Protein AF-A0A354PIC8-F1 (afdb_monomer_lite)

Structure (mmCIF, N/CA/C/O backbone):
data_AF-A0A354PIC8-F1
#
_entry.id   AF-A0A354PIC8-F1
#
loop_
_atom_site.group_PDB
_atom_site.id
_atom_site.type_symbol
_atom_site.label_atom_id
_atom_site.label_alt_id
_atom_site.label_comp_id
_atom_site.label_asym_id
_atom_site.label_entity_id
_atom_site.label_seq_id
_atom_site.pdbx_PDB_ins_code
_atom_site.Cartn_x
_atom_site.Cartn_y
_atom_site.Cartn_z
_atom_site.occupancy
_atom_site.B_iso_or_equiv
_atom_site.auth_seq_id
_atom_site.auth_comp_id
_atom_site.auth_asym_id
_atom_site.auth_atom_id
_atom_site.pdbx_PDB_model_num
ATOM 1 N N . ALA A 1 1 ? -0.125 -11.484 3.182 1.00 46.88 1 ALA A N 1
ATOM 2 C CA . ALA A 1 1 ? 1.132 -11.873 2.507 1.00 46.88 1 ALA A CA 1
ATOM 3 C C . ALA A 1 1 ? 0.979 -13.198 1.762 1.00 46.88 1 ALA A C 1
ATOM 5 O O . ALA A 1 1 ? 0.882 -13.148 0.547 1.00 46.88 1 ALA A O 1
ATOM 6 N N . TRP A 1 2 ? 0.852 -14.349 2.445 1.00 47.41 2 TRP A N 1
ATOM 7 C CA . TRP A 1 2 ? 0.731 -15.660 1.778 1.00 47.41 2 TRP A CA 1
ATOM 8 C C . TRP A 1 2 ? -0.408 -15.718 0.751 1.00 47.41 2 TRP A C 1
ATOM 10 O O . TRP A 1 2 ? -0.121 -15.952 -0.408 1.00 47.41 2 TRP A O 1
ATOM 20 N N . GLY A 1 3 ? -1.645 -15.360 1.122 1.00 53.28 3 GLY A N 1
ATOM 21 C CA . GLY A 1 3 ? -2.784 -15.343 0.188 1.00 53.28 3 GLY A CA 1
ATOM 22 C C . GLY A 1 3 ? -2.641 -14.381 -1.000 1.00 53.28 3 GLY A C 1
ATOM 23 O O . GLY A 1 3 ? -3.171 -14.649 -2.066 1.00 53.28 3 GLY A O 1
ATOM 24 N N . ILE A 1 4 ? -1.883 -13.289 -0.857 1.00 56.44 4 ILE A N 1
ATOM 25 C CA . ILE A 1 4 ? -1.586 -12.392 -1.987 1.00 56.44 4 ILE A CA 1
ATOM 26 C C . ILE A 1 4 ? -0.572 -13.065 -2.922 1.00 56.44 4 ILE A C 1
ATOM 28 O O . ILE A 1 4 ? -0.723 -13.000 -4.132 1.00 56.44 4 ILE A O 1
ATOM 32 N N . ASN A 1 5 ? 0.405 -13.787 -2.369 1.00 56.84 5 ASN A N 1
ATOM 33 C CA . ASN A 1 5 ? 1.405 -14.513 -3.152 1.00 56.84 5 ASN A CA 1
ATOM 34 C C . ASN A 1 5 ? 0.843 -15.768 -3.837 1.00 56.84 5 ASN A C 1
ATOM 36 O O . ASN A 1 5 ? 1.248 -16.067 -4.954 1.00 56.84 5 ASN A O 1
ATOM 40 N N . THR A 1 6 ? -0.065 -16.508 -3.191 1.00 55.06 6 THR A N 1
ATOM 41 C CA . THR A 1 6 ? -0.660 -17.727 -3.765 1.00 55.06 6 THR A CA 1
ATOM 42 C C . THR A 1 6 ? -1.803 -17.447 -4.728 1.00 55.06 6 THR A C 1
ATOM 44 O O . THR A 1 6 ? -1.996 -18.223 -5.656 1.00 55.06 6 THR A O 1
ATOM 47 N N . VAL A 1 7 ? -2.553 -16.356 -4.543 1.00 49.44 7 VAL A N 1
ATOM 48 C CA . VAL A 1 7 ? -3.650 -15.989 -5.455 1.00 49.44 7 VAL A CA 1
ATOM 49 C C . VAL A 1 7 ? -3.167 -15.080 -6.596 1.00 49.44 7 VAL A C 1
ATOM 51 O O . VAL A 1 7 ? -3.745 -15.117 -7.677 1.00 49.44 7 VAL A O 1
ATOM 54 N N . PHE A 1 8 ? -2.094 -14.297 -6.404 1.00 54.50 8 PHE A N 1
ATOM 55 C CA . PHE A 1 8 ? -1.640 -13.283 -7.368 1.00 54.50 8 PHE A CA 1
ATOM 56 C C . PHE A 1 8 ? -0.148 -13.380 -7.700 1.00 54.50 8 PHE A C 1
ATOM 58 O O . PHE A 1 8 ? 0.579 -12.386 -7.646 1.00 54.50 8 PHE A O 1
ATOM 65 N N . SER A 1 9 ? 0.312 -14.554 -8.132 1.00 50.38 9 SER A N 1
ATOM 66 C CA . SER A 1 9 ? 1.532 -14.653 -8.938 1.00 50.38 9 SER A CA 1
ATOM 67 C C . SER A 1 9 ? 1.287 -13.976 -10.297 1.00 50.38 9 SER A C 1
ATOM 69 O O . SER A 1 9 ? 1.015 -14.662 -11.275 1.00 50.38 9 SER A O 1
ATOM 71 N N . THR A 1 10 ? 1.286 -12.634 -10.345 1.00 56.31 10 THR A N 1
ATOM 72 C CA . THR A 1 10 ? 1.126 -11.809 -11.567 1.00 56.31 10 THR A CA 1
ATOM 73 C C . THR A 1 10 ? 0.036 -12.336 -12.513 1.00 56.31 10 THR A C 1
ATOM 75 O O . THR A 1 10 ? 0.361 -13.018 -13.486 1.00 56.31 10 THR A O 1
ATOM 78 N N . PRO A 1 11 ? -1.260 -12.066 -12.250 1.00 56.06 11 PRO A N 1
ATOM 79 C CA . PRO A 1 11 ? -2.355 -12.653 -13.031 1.00 56.06 11 PRO A CA 1
ATOM 80 C C . PRO A 1 11 ? -2.248 -12.340 -14.531 1.00 56.06 11 PRO A C 1
ATOM 82 O O . PRO A 1 11 ? -2.700 -13.133 -15.354 1.00 56.06 11 PRO A O 1
ATOM 85 N N . TYR A 1 12 ? -1.602 -11.224 -14.883 1.00 64.44 12 TYR A N 1
ATOM 86 C CA . TYR A 1 12 ? -1.176 -10.926 -16.244 1.00 64.44 12 TYR A CA 1
ATOM 87 C C . TYR A 1 12 ? 0.344 -11.049 -16.367 1.00 64.44 12 TYR A C 1
ATOM 89 O O . TYR A 1 12 ? 1.089 -10.413 -15.617 1.00 64.44 12 TYR A O 1
ATOM 97 N N . ALA A 1 13 ? 0.783 -11.855 -17.334 1.00 70.88 13 ALA A N 1
ATOM 98 C CA . ALA A 1 13 ? 2.182 -12.091 -17.668 1.00 70.88 13 ALA A CA 1
ATOM 99 C C . ALA A 1 13 ? 2.471 -11.651 -19.107 1.00 70.88 13 ALA A C 1
ATOM 101 O O . ALA A 1 13 ? 1.576 -11.642 -19.953 1.00 70.88 13 ALA A O 1
ATOM 102 N N . ILE A 1 14 ? 3.736 -11.331 -19.390 1.00 73.62 14 ILE A N 1
ATOM 103 C CA . ILE A 1 14 ? 4.180 -10.971 -20.740 1.00 73.62 14 ILE A CA 1
ATOM 104 C C . ILE A 1 14 ? 3.863 -12.146 -21.689 1.00 73.62 14 ILE A C 1
ATOM 106 O O . ILE A 1 14 ? 4.197 -13.298 -21.353 1.00 73.62 14 ILE A O 1
ATOM 110 N N . PRO A 1 15 ? 3.214 -11.894 -22.845 1.00 76.69 15 PRO A N 1
ATOM 111 C CA . PRO A 1 15 ? 2.953 -12.915 -23.855 1.00 76.69 15 PRO A CA 1
ATOM 112 C C . PRO A 1 15 ? 4.242 -13.627 -24.256 1.00 76.69 15 PRO A C 1
ATOM 114 O O . PRO A 1 15 ? 5.288 -12.996 -24.383 1.0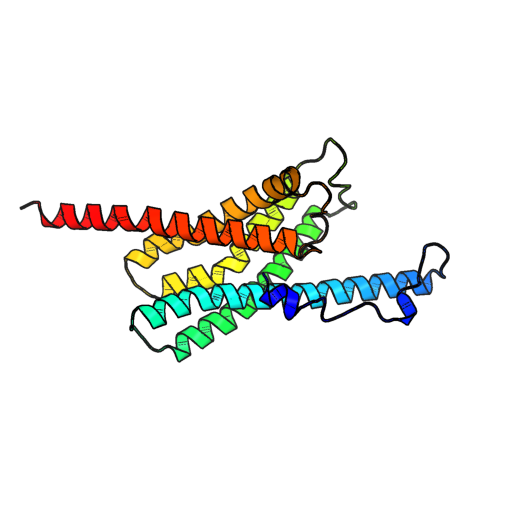0 76.69 15 PRO A O 1
ATOM 117 N N . THR A 1 16 ? 4.177 -14.941 -24.465 1.00 77.88 16 THR A N 1
ATOM 118 C CA . THR A 1 16 ? 5.356 -15.787 -24.715 1.00 77.88 16 THR A CA 1
ATOM 119 C C . THR A 1 16 ? 6.210 -15.288 -25.882 1.00 77.88 16 THR A C 1
ATOM 121 O O . THR A 1 16 ? 7.431 -15.362 -25.818 1.00 77.88 16 THR A O 1
ATOM 124 N N . GLU A 1 17 ? 5.565 -14.709 -26.894 1.00 73.19 17 GLU A N 1
ATOM 125 C CA . GLU A 1 17 ? 6.169 -14.123 -28.097 1.00 73.19 17 GLU A CA 1
ATOM 126 C C . GLU A 1 17 ? 7.108 -12.943 -27.807 1.00 73.19 17 GLU A C 1
ATOM 128 O O . GLU A 1 17 ? 8.034 -12.691 -28.571 1.00 73.19 17 GLU A O 1
ATOM 133 N N . LEU A 1 18 ? 6.882 -12.223 -26.706 1.00 70.50 18 LEU A N 1
ATOM 134 C CA . LEU A 1 18 ? 7.623 -11.010 -26.354 1.00 70.50 18 LEU A CA 1
ATOM 135 C C . LEU A 1 18 ? 8.643 -11.237 -25.233 1.00 70.50 18 LEU A C 1
ATOM 137 O O . LEU A 1 18 ? 9.426 -10.346 -24.929 1.00 70.50 18 LEU A O 1
ATOM 141 N N . ARG A 1 19 ? 8.686 -12.439 -24.642 1.00 74.12 19 ARG A N 1
ATOM 142 C CA . ARG A 1 19 ? 9.623 -12.776 -23.551 1.00 74.12 19 ARG A CA 1
ATOM 143 C C . ARG A 1 19 ? 11.087 -12.851 -23.991 1.00 74.12 19 ARG A C 1
ATOM 145 O O . ARG A 1 19 ? 11.962 -12.835 -23.137 1.00 74.12 19 ARG A O 1
ATOM 152 N N . GLY A 1 20 ? 11.338 -12.985 -25.294 1.00 73.06 20 GLY A N 1
ATOM 153 C CA . GLY A 1 20 ? 12.679 -13.032 -25.885 1.00 73.06 20 GLY A CA 1
ATOM 154 C C . GLY A 1 20 ? 13.131 -11.716 -26.518 1.00 73.06 20 GLY A C 1
ATOM 155 O O . GLY A 1 20 ? 14.159 -11.706 -27.185 1.00 73.06 20 GLY A O 1
ATOM 156 N N . VAL A 1 21 ? 12.358 -10.635 -26.364 1.00 76.12 21 VAL A N 1
ATOM 157 C CA . VAL A 1 21 ? 12.723 -9.321 -26.903 1.00 76.12 21 VAL A CA 1
ATOM 158 C C . VAL A 1 21 ? 13.856 -8.740 -26.060 1.00 76.12 21 VAL A C 1
ATOM 160 O O . VAL A 1 21 ? 13.728 -8.570 -24.851 1.00 76.12 21 VAL A O 1
ATOM 163 N N . ASP A 1 22 ? 14.968 -8.440 -26.719 1.00 76.56 22 ASP A N 1
ATOM 164 C CA . ASP A 1 22 ? 16.200 -7.934 -26.119 1.00 76.56 22 ASP A CA 1
ATOM 165 C C . ASP A 1 22 ? 16.695 -6.652 -26.819 1.00 76.56 22 ASP A C 1
ATOM 167 O O . ASP A 1 22 ? 16.036 -6.082 -27.697 1.00 76.56 22 ASP A O 1
ATOM 171 N N . MET A 1 23 ? 17.890 -6.181 -26.447 1.00 71.62 23 MET A N 1
ATOM 172 C CA . MET A 1 23 ? 18.481 -4.971 -27.029 1.00 71.62 23 MET A CA 1
ATOM 173 C C . MET A 1 23 ? 18.742 -5.059 -28.544 1.00 71.62 23 MET A C 1
ATOM 175 O O . MET A 1 23 ? 18.837 -4.014 -29.191 1.00 71.62 23 MET A O 1
ATOM 179 N N . TYR A 1 24 ? 18.795 -6.259 -29.126 1.00 76.94 24 TYR A N 1
ATOM 180 C CA . TYR A 1 24 ? 19.027 -6.486 -30.557 1.00 76.94 24 TYR A CA 1
ATOM 181 C C . TYR A 1 24 ? 17.737 -6.693 -31.357 1.00 76.94 24 TYR A C 1
ATOM 183 O O . TYR A 1 24 ? 17.771 -6.770 -32.586 1.00 76.94 24 TYR A O 1
ATOM 191 N N . SER A 1 25 ? 16.592 -6.748 -30.681 1.00 83.12 25 SER A N 1
ATOM 192 C CA . SER A 1 25 ? 15.293 -6.930 -31.320 1.00 83.12 25 SER A CA 1
ATOM 193 C C . SER A 1 25 ? 14.836 -5.675 -32.091 1.00 83.12 25 SER A C 1
ATOM 195 O O . SER A 1 25 ? 15.237 -4.558 -31.741 1.00 83.12 25 SER A O 1
ATOM 197 N N . PRO A 1 26 ? 13.981 -5.818 -33.126 1.00 88.06 26 PRO A N 1
ATOM 198 C CA . PRO A 1 26 ? 13.451 -4.684 -33.885 1.00 88.06 26 PRO A CA 1
ATOM 199 C C . PRO A 1 26 ? 12.725 -3.666 -32.995 1.00 88.06 26 PRO A C 1
ATOM 201 O O . PRO A 1 26 ? 11.986 -4.049 -32.085 1.00 88.06 26 PRO A O 1
ATOM 204 N N . ASP A 1 27 ? 12.857 -2.372 -33.297 1.00 84.88 27 ASP A N 1
ATOM 205 C CA . ASP A 1 27 ? 12.293 -1.293 -32.467 1.00 84.88 27 ASP A CA 1
ATOM 206 C C . ASP A 1 27 ? 10.770 -1.382 -32.303 1.00 84.88 27 ASP A C 1
ATOM 208 O O . ASP A 1 27 ? 10.246 -1.108 -31.225 1.00 84.88 27 ASP A O 1
ATOM 212 N N . ALA A 1 28 ? 10.056 -1.865 -33.323 1.00 83.44 28 ALA A N 1
ATOM 213 C CA . ALA A 1 28 ? 8.616 -2.110 -33.239 1.00 83.44 28 ALA A CA 1
ATOM 214 C C . ALA A 1 28 ? 8.251 -3.175 -32.183 1.00 83.44 28 ALA A C 1
ATOM 216 O O . ALA A 1 28 ? 7.218 -3.064 -31.524 1.00 83.44 28 ALA A O 1
ATOM 217 N N . MET A 1 29 ? 9.096 -4.195 -31.980 1.00 79.94 29 MET A N 1
ATOM 218 C CA . MET A 1 29 ? 8.884 -5.198 -30.927 1.00 79.94 29 MET A CA 1
ATOM 219 C C . MET A 1 29 ? 9.214 -4.639 -29.543 1.00 79.94 29 MET A C 1
ATOM 221 O O . MET A 1 29 ? 8.497 -4.939 -28.592 1.00 79.94 29 MET A O 1
ATOM 225 N N . LYS A 1 30 ? 10.241 -3.787 -29.435 1.00 76.69 30 LYS A N 1
ATOM 226 C CA . LYS A 1 30 ? 10.592 -3.095 -28.184 1.00 76.69 30 LYS A CA 1
ATOM 227 C C . LYS A 1 30 ? 9.488 -2.139 -27.731 1.00 76.69 30 LYS A C 1
ATOM 229 O O . LYS A 1 30 ? 9.110 -2.156 -26.565 1.00 76.69 30 LYS A O 1
ATOM 234 N N . GLN A 1 31 ? 8.927 -1.353 -28.653 1.00 82.69 31 GLN A N 1
ATOM 235 C CA . GLN A 1 31 ? 7.796 -0.462 -28.364 1.00 82.69 31 GLN A CA 1
ATOM 236 C C . GLN A 1 31 ? 6.564 -1.253 -27.917 1.00 82.69 31 GLN A C 1
ATOM 238 O O . GLN A 1 31 ? 5.964 -0.935 -26.892 1.00 82.69 31 GLN A O 1
ATOM 243 N N . ARG A 1 32 ? 6.240 -2.339 -28.628 1.00 77.50 32 ARG A N 1
ATOM 244 C CA . ARG A 1 32 ? 5.116 -3.211 -28.273 1.00 77.50 32 ARG A CA 1
ATOM 245 C C . ARG A 1 32 ? 5.308 -3.889 -26.913 1.00 77.50 32 ARG A C 1
ATOM 247 O O . ARG A 1 32 ? 4.344 -4.012 -26.162 1.00 77.50 32 ARG A O 1
ATOM 254 N N . LEU A 1 33 ? 6.531 -4.314 -26.585 1.00 77.31 33 LEU A N 1
ATOM 255 C CA . LEU A 1 33 ? 6.856 -4.842 -25.260 1.00 77.31 33 LEU A CA 1
ATOM 256 C C . LEU A 1 33 ? 6.633 -3.774 -24.181 1.00 77.31 33 LEU A C 1
ATOM 258 O O . LEU A 1 33 ? 5.908 -4.044 -23.231 1.00 77.31 33 LEU A O 1
ATOM 262 N N . ALA A 1 34 ? 7.170 -2.564 -24.355 1.00 76.06 34 ALA A N 1
ATOM 263 C CA . ALA A 1 34 ? 7.044 -1.485 -23.372 1.00 76.06 34 ALA A CA 1
ATOM 264 C C . ALA A 1 34 ? 5.579 -1.074 -23.113 1.00 76.06 34 ALA A C 1
ATOM 266 O O . ALA A 1 34 ? 5.184 -0.816 -21.972 1.00 76.06 34 ALA A O 1
ATOM 267 N N . GLU A 1 35 ? 4.746 -1.043 -24.156 1.00 79.06 35 GLU A N 1
ATOM 268 C CA . GLU A 1 35 ? 3.304 -0.801 -24.024 1.00 79.06 35 GLU A CA 1
ATOM 269 C C . GLU A 1 35 ? 2.612 -1.901 -23.209 1.00 79.06 35 GLU A C 1
ATOM 271 O O . GLU A 1 35 ? 1.846 -1.606 -22.286 1.00 79.06 35 GLU A O 1
ATOM 276 N N . ILE A 1 36 ? 2.921 -3.164 -23.509 1.00 76.88 36 ILE A N 1
ATOM 277 C CA . ILE A 1 36 ? 2.345 -4.325 -22.823 1.00 76.88 36 ILE A CA 1
ATOM 278 C C . ILE A 1 36 ? 2.824 -4.407 -21.372 1.00 76.88 36 ILE A C 1
ATOM 280 O O . ILE A 1 36 ? 2.022 -4.679 -20.481 1.00 76.88 36 ILE A O 1
ATOM 284 N N . GLU A 1 37 ? 4.097 -4.135 -21.097 1.00 73.62 37 GLU A N 1
ATOM 285 C CA . GLU A 1 37 ? 4.639 -4.081 -19.737 1.00 73.62 37 GLU A CA 1
ATOM 286 C C . GLU A 1 37 ? 3.940 -3.008 -18.904 1.00 73.62 37 GLU A C 1
ATOM 288 O O . GLU A 1 37 ? 3.529 -3.273 -17.770 1.00 73.62 37 GLU A O 1
ATOM 293 N N . ARG A 1 38 ? 3.711 -1.825 -19.485 1.00 73.12 38 ARG A N 1
ATOM 294 C CA . ARG A 1 38 ? 2.951 -0.755 -18.833 1.00 73.12 38 ARG A CA 1
ATOM 295 C C . ARG A 1 38 ? 1.511 -1.178 -18.548 1.00 73.12 38 ARG A C 1
ATOM 297 O O . ARG A 1 38 ? 1.005 -0.925 -17.454 1.00 73.12 38 ARG A O 1
ATOM 304 N N . GLU A 1 39 ? 0.844 -1.812 -19.506 1.00 74.12 39 GLU A N 1
ATOM 305 C CA . GLU A 1 39 ? -0.528 -2.296 -19.332 1.00 74.12 39 GLU A CA 1
ATOM 306 C C . GLU A 1 39 ? -0.618 -3.369 -18.235 1.00 74.12 39 GLU A C 1
ATOM 308 O O . GLU A 1 39 ? -1.484 -3.298 -17.357 1.00 74.12 39 GLU A O 1
ATOM 313 N N . ILE A 1 40 ? 0.304 -4.335 -18.246 1.00 74.38 40 ILE A N 1
ATOM 314 C CA . ILE A 1 40 ? 0.407 -5.400 -17.244 1.00 74.38 40 ILE A CA 1
ATOM 315 C C . ILE A 1 40 ? 0.660 -4.809 -15.857 1.00 74.38 40 ILE A C 1
ATOM 317 O O . ILE A 1 40 ? -0.001 -5.205 -14.896 1.00 74.38 40 ILE A O 1
ATOM 321 N N . TYR A 1 41 ? 1.569 -3.842 -15.749 1.00 74.19 41 TYR A N 1
ATOM 322 C CA . TYR A 1 41 ? 1.856 -3.135 -14.506 1.00 74.19 41 TYR A CA 1
ATOM 323 C C . TYR A 1 41 ? 0.603 -2.448 -13.941 1.00 74.19 41 TYR A C 1
ATOM 325 O O . TYR A 1 41 ? 0.273 -2.639 -12.769 1.00 74.19 41 TYR A O 1
ATOM 333 N N . TRP A 1 42 ? -0.155 -1.728 -14.776 1.00 75.88 42 TRP A N 1
ATOM 334 C CA . TRP A 1 42 ? -1.399 -1.073 -14.356 1.00 75.88 42 TRP A CA 1
ATOM 335 C C . TRP A 1 42 ? -2.464 -2.075 -13.903 1.00 75.88 42 TRP A C 1
ATOM 337 O O . TRP A 1 42 ? -3.080 -1.894 -12.849 1.00 75.88 42 TRP A O 1
ATOM 347 N N . LYS A 1 43 ? -2.667 -3.154 -14.666 1.00 75.38 43 LYS A N 1
ATOM 348 C CA . LYS A 1 43 ? -3.655 -4.195 -14.342 1.00 75.38 43 LYS A CA 1
ATOM 349 C C . LYS A 1 43 ? -3.303 -4.935 -13.055 1.00 75.38 43 LYS A C 1
ATOM 351 O O . LYS A 1 43 ? -4.154 -5.076 -12.175 1.00 75.38 43 LYS A O 1
ATOM 356 N N . ASN A 1 44 ? -2.054 -5.378 -12.926 1.00 75.50 44 ASN A N 1
ATOM 357 C CA . ASN A 1 44 ? -1.584 -6.081 -11.737 1.00 75.50 44 ASN A CA 1
ATOM 358 C C . ASN A 1 44 ? -1.608 -5.155 -10.513 1.00 75.50 44 ASN A C 1
ATOM 360 O O . ASN A 1 44 ? -2.06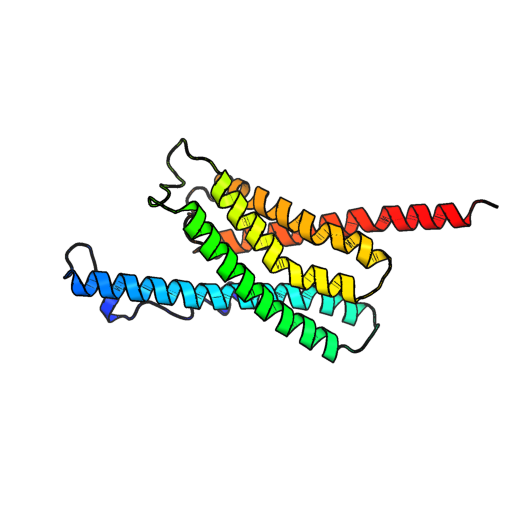6 -5.580 -9.455 1.00 75.50 44 ASN A O 1
ATOM 364 N N . GLY A 1 45 ? -1.207 -3.889 -10.660 1.00 74.44 45 GLY A N 1
ATOM 365 C CA . GLY A 1 45 ? -1.234 -2.903 -9.580 1.00 74.44 45 GLY A CA 1
ATOM 366 C C . GLY A 1 45 ? -2.639 -2.600 -9.060 1.00 74.44 45 GLY A C 1
ATOM 367 O O . GLY A 1 45 ? -2.861 -2.640 -7.848 1.00 74.44 45 GLY A O 1
ATOM 368 N N . LEU A 1 46 ? -3.614 -2.403 -9.953 1.00 81.25 46 LEU A N 1
ATOM 369 C CA . LEU A 1 46 ? -5.017 -2.201 -9.574 1.00 81.25 46 LEU A CA 1
ATOM 370 C C . LEU A 1 46 ? -5.580 -3.390 -8.793 1.00 81.25 46 LEU A C 1
ATOM 372 O O . LEU A 1 46 ? -6.172 -3.205 -7.729 1.00 81.25 46 LEU A O 1
ATOM 376 N N . ILE A 1 47 ? -5.379 -4.607 -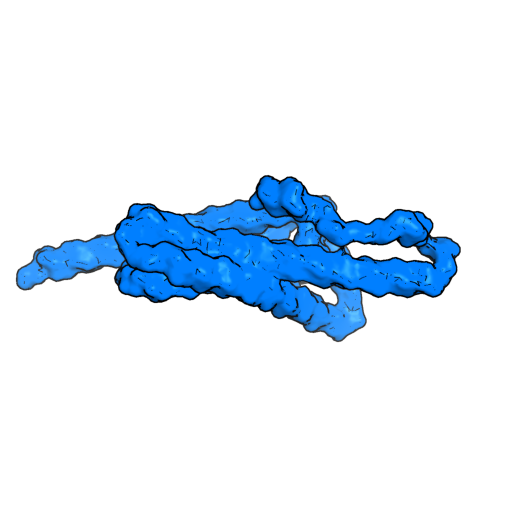9.301 1.00 78.12 47 ILE A N 1
ATOM 377 C CA . ILE A 1 47 ? -5.861 -5.832 -8.649 1.00 78.12 47 ILE A CA 1
ATOM 378 C C . ILE A 1 47 ? -5.221 -5.983 -7.271 1.00 78.12 47 ILE A C 1
ATOM 380 O O . ILE A 1 47 ? -5.906 -6.242 -6.281 1.00 78.12 47 ILE A O 1
ATOM 384 N N . TYR A 1 48 ? -3.912 -5.773 -7.197 1.00 76.25 48 TYR A N 1
ATOM 385 C CA . TYR A 1 48 ? -3.146 -5.913 -5.971 1.00 76.25 48 TYR A CA 1
ATOM 386 C C . TYR A 1 48 ? -3.638 -4.976 -4.866 1.00 76.25 48 TYR A C 1
ATOM 388 O O . TYR A 1 48 ? -3.912 -5.402 -3.742 1.00 76.25 48 TYR A O 1
ATOM 396 N N . PHE A 1 49 ? -3.813 -3.699 -5.193 1.00 80.00 49 PHE A N 1
ATOM 397 C CA . PHE A 1 49 ? -4.288 -2.707 -4.240 1.00 80.00 49 PHE A CA 1
ATOM 398 C C . PHE A 1 49 ? -5.773 -2.843 -3.908 1.00 80.00 49 PHE A C 1
ATOM 400 O O . PHE A 1 49 ? -6.156 -2.574 -2.770 1.00 80.00 49 PHE A O 1
ATOM 407 N N . ALA A 1 50 ? -6.605 -3.308 -4.843 1.00 82.69 50 ALA A N 1
ATOM 408 C CA . ALA A 1 50 ? -7.997 -3.643 -4.554 1.00 82.69 50 ALA A CA 1
ATOM 409 C C . ALA A 1 50 ? -8.088 -4.767 -3.509 1.00 82.69 50 ALA A C 1
ATOM 411 O O . ALA A 1 50 ? -8.857 -4.664 -2.555 1.00 82.69 50 ALA A O 1
ATOM 412 N N . VAL A 1 51 ? -7.259 -5.808 -3.633 1.00 81.06 51 VAL A N 1
ATOM 413 C CA . VAL A 1 51 ? -7.197 -6.921 -2.669 1.00 81.06 51 VAL A CA 1
ATOM 414 C C . VAL A 1 51 ? -6.695 -6.451 -1.307 1.00 81.06 51 VAL A C 1
ATOM 416 O O . VAL A 1 51 ? -7.272 -6.825 -0.283 1.00 81.06 51 VAL A O 1
ATOM 419 N N . LEU A 1 52 ? -5.660 -5.605 -1.278 1.00 79.06 52 LEU A N 1
ATOM 420 C CA . LEU A 1 52 ? -5.202 -4.978 -0.038 1.00 79.06 52 LEU A CA 1
ATOM 421 C C . LEU A 1 52 ? -6.323 -4.170 0.616 1.00 79.06 52 LEU A C 1
ATOM 423 O O . LEU A 1 52 ? -6.620 -4.382 1.790 1.00 79.06 52 LEU A O 1
ATOM 427 N N . GLY A 1 53 ? -6.984 -3.305 -0.150 1.00 81.62 53 GLY A N 1
ATOM 428 C CA . GLY A 1 53 ? -8.084 -2.482 0.336 1.00 81.62 53 GLY A CA 1
ATOM 429 C C . GLY A 1 53 ? -9.254 -3.307 0.879 1.00 81.62 53 GLY A C 1
ATOM 430 O O . GLY A 1 53 ? -9.778 -2.979 1.942 1.00 81.62 53 GLY A O 1
ATOM 431 N N . ILE A 1 54 ? -9.614 -4.424 0.234 1.00 82.81 54 ILE A N 1
ATOM 432 C CA . ILE A 1 54 ? -10.597 -5.383 0.770 1.00 82.81 54 ILE A CA 1
ATOM 433 C C . ILE A 1 54 ? -10.104 -5.977 2.095 1.00 82.81 54 ILE A C 1
ATOM 435 O O . ILE A 1 54 ? -10.864 -6.020 3.060 1.00 82.81 54 ILE A O 1
ATOM 439 N N . GLY A 1 55 ? -8.839 -6.399 2.174 1.00 81.50 55 GLY A N 1
ATOM 440 C CA . GLY A 1 55 ? -8.250 -6.942 3.401 1.00 81.50 55 GLY A CA 1
ATOM 441 C C . GLY A 1 55 ? -8.353 -5.976 4.587 1.00 81.50 55 GLY A C 1
ATOM 442 O O . GLY A 1 55 ? -8.790 -6.371 5.668 1.00 81.50 55 GLY A O 1
ATOM 443 N N . PHE A 1 56 ? -8.033 -4.697 4.374 1.00 79.56 56 PHE A N 1
ATOM 444 C CA . PHE A 1 56 ? -8.188 -3.656 5.398 1.00 79.56 56 PHE A CA 1
ATOM 445 C C . PHE A 1 56 ? -9.654 -3.316 5.683 1.00 79.56 56 PHE A C 1
ATOM 447 O O . PHE A 1 56 ? -10.023 -3.133 6.841 1.00 79.56 56 PHE A O 1
ATOM 454 N N . GLY A 1 57 ? -10.521 -3.321 4.670 1.00 76.06 57 GLY A N 1
ATOM 455 C CA . GLY A 1 57 ? -11.966 -3.139 4.837 1.00 76.06 57 GLY A CA 1
ATOM 456 C C . GLY A 1 57 ? -12.650 -4.257 5.635 1.00 76.06 57 GLY A C 1
ATOM 457 O O . GLY A 1 57 ? -13.655 -4.009 6.302 1.00 76.06 57 GLY A O 1
ATOM 458 N N . LEU A 1 58 ? -12.092 -5.472 5.627 1.00 79.38 58 LEU A N 1
ATOM 459 C CA . LEU A 1 58 ? -12.578 -6.611 6.415 1.00 79.38 58 LEU A CA 1
ATOM 460 C C . LEU A 1 58 ? -12.108 -6.591 7.880 1.00 79.38 58 LEU A C 1
ATOM 462 O O . LEU A 1 58 ? -12.775 -7.170 8.736 1.00 79.38 58 LEU A O 1
ATOM 466 N N . ALA A 1 59 ? -11.008 -5.911 8.209 1.00 73.88 59 ALA A N 1
ATOM 467 C CA . ALA A 1 59 ? -10.505 -5.824 9.584 1.00 73.88 59 ALA A CA 1
ATOM 468 C C . ALA A 1 59 ? -11.537 -5.273 10.605 1.00 73.88 59 ALA A C 1
ATOM 470 O O . ALA A 1 59 ? -11.750 -5.919 11.634 1.00 73.88 59 ALA A O 1
ATOM 471 N N . PRO A 1 60 ? -12.244 -4.151 10.352 1.00 65.56 60 PRO A N 1
ATOM 472 C CA . PRO A 1 60 ? -13.287 -3.664 11.259 1.00 65.56 60 PRO A CA 1
ATOM 473 C C . PRO A 1 60 ? -14.542 -4.557 11.274 1.00 65.56 60 PRO A C 1
ATOM 475 O O . PRO A 1 60 ? -15.252 -4.586 12.278 1.00 65.56 60 PRO A O 1
ATOM 478 N N . LEU A 1 61 ? -14.809 -5.333 10.213 1.00 66.56 61 LEU A N 1
ATOM 479 C CA . LEU A 1 61 ? -15.902 -6.316 10.195 1.00 66.56 61 LEU A CA 1
ATOM 480 C C . LEU A 1 61 ? -15.674 -7.425 11.231 1.00 66.56 61 LEU A C 1
ATOM 482 O O . LEU A 1 61 ? -16.603 -7.797 11.945 1.00 66.56 61 LEU A O 1
ATOM 486 N N . LEU A 1 62 ? -14.441 -7.928 11.337 1.00 68.25 62 LEU A N 1
ATOM 487 C CA . LEU A 1 62 ? -14.083 -8.943 12.332 1.00 68.25 62 LEU A CA 1
ATOM 488 C C . LEU A 1 62 ? -14.281 -8.425 13.763 1.00 68.25 62 LEU A C 1
ATOM 490 O O . LEU A 1 62 ? -14.750 -9.166 14.624 1.00 68.25 62 LEU A O 1
ATOM 494 N N . MET A 1 63 ? -14.006 -7.138 14.000 1.00 64.69 63 MET A N 1
ATOM 495 C CA . MET A 1 63 ? -14.263 -6.499 15.294 1.00 64.69 63 MET A CA 1
ATOM 496 C C . MET A 1 63 ? -15.766 -6.431 15.623 1.00 64.69 63 MET A C 1
ATOM 498 O O . MET A 1 63 ? -16.135 -6.633 16.775 1.00 64.69 63 MET A O 1
ATOM 502 N N . ILE A 1 64 ? -16.628 -6.217 14.622 1.00 61.44 64 ILE A N 1
ATOM 503 C CA . ILE A 1 64 ? -18.098 -6.165 14.769 1.00 61.44 64 ILE A CA 1
ATOM 504 C C . ILE A 1 64 ? -18.709 -7.533 15.036 1.00 61.44 64 ILE A C 1
ATOM 506 O O . ILE A 1 64 ? -19.555 -7.683 15.918 1.00 61.44 64 ILE A O 1
ATOM 510 N N . VAL A 1 65 ? -18.294 -8.537 14.261 1.00 60.84 65 VAL A N 1
ATOM 511 C CA . VAL A 1 65 ? -18.771 -9.914 14.439 1.00 60.84 65 VAL A CA 1
ATOM 512 C C . VAL A 1 65 ? -18.383 -10.421 15.830 1.00 60.84 65 VAL A C 1
ATOM 514 O O . VAL A 1 65 ? -19.190 -11.080 16.480 1.00 60.84 65 VAL A O 1
ATOM 517 N N . GLY A 1 66 ? -17.199 -10.042 16.327 1.00 59.56 66 GLY A N 1
ATOM 518 C CA . GLY A 1 66 ? -16.760 -10.347 17.690 1.00 59.56 66 GLY A CA 1
ATOM 519 C C . GLY A 1 66 ? -17.492 -9.574 18.796 1.00 59.56 66 GLY A C 1
ATOM 520 O O . GLY A 1 66 ? -17.613 -10.093 19.901 1.00 59.56 66 GLY A O 1
ATOM 521 N N . SER A 1 67 ? -18.000 -8.364 18.526 1.00 58.25 67 SER A N 1
ATOM 522 C CA . SER A 1 67 ? -18.706 -7.537 19.520 1.00 58.25 67 SER A CA 1
ATOM 523 C C . SER A 1 67 ? -20.221 -7.763 19.571 1.00 58.25 67 SER A C 1
ATOM 525 O O . SER A 1 67 ? -20.889 -7.180 20.422 1.00 58.25 67 SER A O 1
ATOM 527 N N . GLY A 1 68 ? -20.784 -8.580 18.672 1.00 55.91 68 GLY A N 1
ATOM 528 C CA . GLY A 1 68 ? -22.210 -8.936 18.659 1.00 55.91 68 GLY A CA 1
ATOM 529 C C . GLY A 1 68 ? -23.165 -7.782 18.321 1.00 55.91 68 GLY A C 1
ATOM 530 O O . GLY A 1 68 ? -24.381 -7.923 18.450 1.00 55.91 68 GLY A O 1
ATOM 531 N N . THR A 1 69 ? -22.644 -6.633 17.887 1.00 55.28 69 THR A N 1
ATOM 532 C CA . THR A 1 69 ? -23.408 -5.398 17.690 1.00 55.28 69 THR A CA 1
ATOM 533 C C . THR A 1 69 ? -23.611 -5.081 16.205 1.00 55.28 69 THR A C 1
ATOM 535 O O . THR A 1 69 ? -22.725 -4.578 15.523 1.00 55.28 69 THR A O 1
ATOM 538 N N . GLY A 1 70 ? -24.833 -5.286 15.702 1.00 57.88 70 GLY A N 1
ATOM 539 C CA . GLY A 1 70 ? -25.316 -4.656 14.465 1.00 57.88 70 GLY A CA 1
ATOM 540 C C . GLY A 1 70 ? -25.308 -5.510 13.190 1.00 57.88 70 GLY A C 1
ATOM 541 O O . GLY A 1 70 ? -24.778 -6.611 13.142 1.00 57.88 70 GLY A O 1
ATOM 542 N N . LYS A 1 71 ? -25.973 -4.975 12.150 1.00 64.50 71 LYS A N 1
ATOM 543 C CA . LYS A 1 71 ? -26.332 -5.619 10.869 1.00 64.50 71 LYS A CA 1
ATOM 544 C C . LYS A 1 71 ? -25.081 -6.008 10.048 1.00 64.50 71 LYS A C 1
ATOM 546 O O . LYS A 1 71 ? -24.583 -5.163 9.296 1.00 64.50 71 LYS A O 1
ATOM 551 N N . PRO A 1 72 ? -24.613 -7.271 10.094 1.00 65.94 72 PRO A N 1
ATOM 552 C CA . PRO A 1 72 ? -23.310 -7.661 9.545 1.00 65.94 72 PRO A CA 1
ATOM 553 C C . PRO A 1 72 ? -23.240 -7.501 8.021 1.00 65.94 72 PRO A C 1
ATOM 555 O O . PRO A 1 72 ? -22.204 -7.120 7.488 1.00 65.94 72 PRO A O 1
ATOM 558 N N . GLY A 1 73 ? -24.360 -7.701 7.317 1.00 69.38 73 GLY A N 1
ATOM 559 C CA . GLY A 1 73 ? -24.420 -7.572 5.859 1.00 69.38 73 GLY A CA 1
ATOM 560 C C . GLY A 1 73 ? -24.161 -6.151 5.348 1.00 69.38 73 GLY A C 1
ATOM 561 O O . GLY A 1 73 ? -23.485 -5.978 4.338 1.00 69.38 73 GLY A O 1
ATOM 562 N N . ARG A 1 74 ? -24.632 -5.116 6.062 1.00 68.44 74 ARG A N 1
ATOM 563 C CA . ARG A 1 74 ? -24.390 -3.719 5.664 1.00 68.44 74 ARG A CA 1
ATOM 564 C C . ARG A 1 74 ? -22.923 -3.349 5.866 1.00 68.44 74 ARG A C 1
ATOM 566 O O . ARG A 1 74 ? -22.335 -2.742 4.981 1.00 68.44 74 ARG A O 1
ATOM 573 N N . THR A 1 75 ? -22.324 -3.753 6.984 1.00 67.19 75 THR A N 1
ATOM 574 C CA . THR A 1 75 ? -20.903 -3.489 7.238 1.00 67.19 75 THR A CA 1
ATOM 575 C C . THR A 1 75 ? -19.998 -4.284 6.300 1.00 67.19 75 THR A C 1
ATOM 577 O O . THR A 1 75 ? -18.996 -3.747 5.840 1.00 67.19 75 THR A O 1
ATOM 580 N N . LEU A 1 76 ? -20.371 -5.517 5.942 1.00 71.38 76 LEU A N 1
ATOM 581 C CA . LEU A 1 76 ? -19.657 -6.310 4.940 1.00 71.38 76 LEU A CA 1
ATOM 582 C C . LEU A 1 76 ? -19.672 -5.608 3.581 1.00 71.38 76 LEU A C 1
ATOM 584 O O . LEU A 1 76 ? -18.618 -5.419 2.982 1.00 71.38 76 LEU A O 1
ATOM 588 N N . ALA A 1 77 ? -20.847 -5.164 3.127 1.00 72.62 77 ALA A N 1
ATOM 589 C CA . ALA A 1 77 ? -20.972 -4.443 1.866 1.00 72.62 77 ALA A CA 1
ATOM 590 C C . ALA A 1 77 ? -20.161 -3.138 1.879 1.00 72.62 77 ALA A C 1
ATOM 592 O O . ALA A 1 77 ? -19.405 -2.879 0.948 1.00 72.62 77 ALA A O 1
ATOM 593 N N . THR A 1 78 ? -20.246 -2.339 2.948 1.00 68.81 78 THR A N 1
ATOM 594 C CA . THR A 1 78 ? -19.476 -1.090 3.064 1.00 68.81 78 THR A CA 1
ATOM 595 C C . THR A 1 78 ? -17.967 -1.340 3.158 1.00 68.81 78 THR A C 1
ATOM 597 O O . THR A 1 78 ? -17.202 -0.615 2.529 1.00 68.81 78 THR A O 1
ATOM 600 N N . GLY A 1 79 ? -17.530 -2.372 3.884 1.00 74.25 79 GLY A N 1
ATOM 601 C CA . GLY A 1 79 ? -16.117 -2.726 4.038 1.00 74.25 79 GLY A CA 1
ATOM 602 C C . GLY A 1 79 ? -15.496 -3.276 2.755 1.00 74.25 79 GLY A C 1
ATOM 603 O O . GLY A 1 79 ? -14.408 -2.854 2.378 1.00 74.25 79 GLY A O 1
ATOM 604 N N . VAL A 1 80 ? -16.195 -4.158 2.037 1.00 80.50 80 VAL A N 1
ATOM 605 C CA . VAL A 1 80 ? -15.698 -4.748 0.783 1.00 80.50 80 VAL A CA 1
ATOM 606 C C . VAL A 1 80 ? -15.754 -3.741 -0.367 1.00 80.50 80 VAL A C 1
ATOM 608 O O . VAL A 1 80 ? -14.757 -3.570 -1.062 1.00 80.50 80 VAL A O 1
ATOM 611 N N . ILE A 1 81 ? -16.877 -3.037 -0.556 1.00 80.44 81 ILE A N 1
ATOM 612 C CA . ILE A 1 81 ? -17.024 -2.050 -1.643 1.00 80.44 81 ILE A CA 1
ATOM 613 C C . ILE A 1 81 ? -16.134 -0.830 -1.375 1.00 80.44 81 ILE A C 1
ATOM 615 O O . ILE A 1 81 ? -15.422 -0.374 -2.269 1.00 80.44 81 ILE A O 1
ATOM 619 N N . GLY A 1 82 ? -16.131 -0.329 -0.136 1.00 78.12 82 GLY A N 1
ATOM 620 C CA . GLY A 1 82 ? -15.260 0.769 0.279 1.00 78.12 82 GLY A CA 1
ATOM 621 C C . GLY A 1 82 ? -13.784 0.382 0.217 1.00 78.12 82 GLY A C 1
ATOM 622 O O . GLY A 1 82 ? -12.974 1.160 -0.276 1.00 78.12 82 GLY A O 1
ATOM 623 N N . GLY A 1 83 ? -13.446 -0.839 0.638 1.00 81.75 83 GLY A N 1
ATOM 624 C CA . GLY A 1 83 ? -12.105 -1.405 0.530 1.00 81.75 83 GLY A CA 1
ATOM 625 C C . GLY A 1 83 ? -11.624 -1.513 -0.913 1.00 81.75 83 GLY A C 1
ATOM 626 O O . GLY A 1 83 ? -10.523 -1.069 -1.220 1.00 81.75 83 GLY A O 1
ATOM 627 N N . LEU A 1 84 ? -12.460 -2.020 -1.819 1.00 85.69 84 LEU A N 1
ATOM 628 C CA . LEU A 1 84 ? -12.133 -2.122 -3.241 1.00 85.69 84 LEU A CA 1
ATOM 629 C C . LEU A 1 84 ? -11.909 -0.740 -3.873 1.00 85.69 84 LEU A C 1
ATOM 631 O O . LEU A 1 84 ? -10.897 -0.532 -4.541 1.00 85.69 84 LEU A O 1
ATOM 635 N N . GLY A 1 85 ? -12.816 0.213 -3.630 1.00 84.19 85 GLY A N 1
ATOM 636 C CA . GLY A 1 85 ? -12.721 1.566 -4.185 1.00 84.19 85 GLY A CA 1
ATOM 637 C C . GLY A 1 85 ? -11.516 2.349 -3.658 1.00 84.19 85 GLY A C 1
ATOM 638 O O . GLY A 1 85 ? -10.757 2.917 -4.441 1.00 84.19 85 GLY A O 1
ATOM 639 N N . LEU A 1 86 ? -11.301 2.343 -2.340 1.00 83.38 86 LEU A N 1
ATOM 640 C CA . LEU A 1 86 ? -10.169 3.034 -1.712 1.00 83.38 86 LEU A CA 1
ATOM 641 C C . LEU A 1 86 ? -8.835 2.341 -2.003 1.00 83.38 86 LEU A C 1
ATOM 643 O O . LEU A 1 86 ? -7.827 3.022 -2.159 1.00 83.38 86 LEU A O 1
ATOM 647 N N . GLY A 1 87 ? -8.829 1.013 -2.142 1.00 83.62 87 GLY A N 1
ATOM 648 C CA . GLY A 1 87 ? -7.676 0.258 -2.624 1.00 83.62 87 GLY A CA 1
ATOM 649 C C . GLY A 1 87 ? -7.282 0.686 -4.037 1.00 83.62 87 GLY A C 1
ATOM 650 O O . GLY A 1 87 ? -6.164 1.143 -4.253 1.00 83.62 87 GLY A O 1
ATOM 651 N N . ALA A 1 88 ? -8.213 0.639 -4.993 1.00 84.81 88 ALA A N 1
ATOM 652 C CA . ALA A 1 88 ? -7.953 1.088 -6.364 1.00 84.81 88 ALA A CA 1
ATOM 653 C C . ALA A 1 88 ? -7.499 2.561 -6.426 1.00 84.81 88 ALA A C 1
ATOM 655 O O . ALA A 1 88 ? -6.557 2.891 -7.150 1.00 84.81 88 ALA A O 1
ATOM 656 N N . LEU A 1 89 ? -8.115 3.435 -5.619 1.00 85.44 89 LEU A N 1
ATOM 657 C CA . LEU A 1 89 ? -7.708 4.835 -5.490 1.00 85.44 89 LEU A CA 1
ATOM 658 C C . LEU A 1 89 ? -6.285 4.968 -4.932 1.00 85.44 89 LEU A C 1
ATOM 660 O O . LEU A 1 89 ? -5.518 5.792 -5.424 1.00 85.44 89 LEU A O 1
ATOM 664 N N . ALA A 1 90 ? -5.916 4.152 -3.942 1.00 83.94 90 ALA A N 1
ATOM 665 C CA . ALA A 1 90 ? -4.573 4.146 -3.380 1.00 83.94 90 ALA A CA 1
ATOM 666 C C . ALA A 1 90 ? -3.524 3.853 -4.451 1.00 83.94 90 ALA A C 1
ATOM 668 O O . ALA A 1 90 ? -2.533 4.576 -4.525 1.00 83.94 90 ALA A O 1
ATOM 669 N N . PHE A 1 91 ? -3.762 2.866 -5.320 1.00 83.25 91 PHE A N 1
ATOM 670 C CA . PHE A 1 91 ? -2.873 2.606 -6.453 1.00 83.25 91 PHE A CA 1
ATOM 671 C C . PHE A 1 91 ? -2.813 3.788 -7.416 1.00 83.25 91 PHE A C 1
ATOM 673 O O . PHE A 1 91 ? -1.723 4.238 -7.747 1.00 83.25 91 PHE A O 1
ATOM 680 N N . PHE A 1 92 ? -3.962 4.331 -7.827 1.00 83.94 92 PHE A N 1
ATOM 681 C CA . PHE A 1 92 ? -3.995 5.440 -8.781 1.00 83.94 92 PHE A CA 1
ATOM 682 C C . PHE A 1 92 ? -3.219 6.660 -8.270 1.00 83.94 92 PHE A C 1
ATOM 684 O O . PHE A 1 92 ? -2.356 7.189 -8.965 1.00 83.94 92 PHE A O 1
ATOM 691 N N . VAL A 1 93 ? -3.480 7.074 -7.028 1.00 82.75 93 VAL A N 1
ATOM 692 C CA . VAL A 1 93 ? -2.842 8.247 -6.418 1.00 82.75 93 VAL A CA 1
ATOM 693 C C . VAL A 1 93 ? -1.347 8.026 -6.202 1.00 82.75 93 VAL A C 1
ATOM 695 O O . VAL A 1 93 ? -0.564 8.947 -6.392 1.00 82.75 93 VAL A O 1
ATOM 698 N N . THR A 1 94 ? -0.926 6.825 -5.813 1.00 77.19 94 THR A N 1
ATOM 699 C CA . THR A 1 94 ? 0.493 6.538 -5.543 1.00 77.19 94 THR A CA 1
ATOM 700 C C . THR A 1 94 ? 1.297 6.321 -6.818 1.00 77.19 94 THR A C 1
ATOM 702 O O . THR A 1 94 ? 2.428 6.795 -6.893 1.00 77.19 94 THR A O 1
ATOM 705 N N . ALA A 1 95 ? 0.714 5.686 -7.837 1.00 75.75 95 ALA A N 1
ATOM 706 C CA . ALA A 1 95 ? 1.298 5.592 -9.170 1.00 75.75 95 ALA A CA 1
ATOM 707 C C . ALA A 1 95 ? 1.457 6.988 -9.789 1.00 75.75 95 ALA A C 1
ATOM 709 O O . ALA A 1 95 ? 2.515 7.310 -10.328 1.00 75.75 95 ALA A O 1
ATOM 710 N N . GLU A 1 96 ? 0.443 7.845 -9.643 1.00 78.31 96 GLU A N 1
ATOM 711 C CA . GLU A 1 96 ? 0.488 9.215 -10.146 1.00 78.31 96 GLU A CA 1
ATOM 712 C C . GLU A 1 96 ? 1.437 10.103 -9.337 1.00 78.31 96 GLU A C 1
ATOM 714 O O . GLU A 1 96 ? 2.204 10.857 -9.926 1.00 78.31 96 GLU A O 1
ATOM 719 N N . LEU A 1 97 ? 1.471 9.977 -8.006 1.00 76.00 97 LEU A N 1
ATOM 720 C CA . LEU A 1 97 ? 2.456 10.666 -7.171 1.00 76.00 97 LEU A CA 1
ATOM 721 C C . LEU A 1 97 ? 3.870 10.236 -7.554 1.00 76.00 97 LEU A C 1
ATOM 723 O O . LEU A 1 97 ? 4.743 11.084 -7.680 1.00 76.00 97 LEU A O 1
ATOM 727 N N . ARG A 1 98 ? 4.106 8.940 -7.776 1.00 72.69 98 ARG A N 1
ATOM 728 C CA . ARG A 1 98 ? 5.417 8.452 -8.208 1.00 72.69 98 ARG A CA 1
ATOM 729 C C . ARG A 1 98 ? 5.787 8.989 -9.590 1.00 72.69 98 ARG A C 1
ATOM 731 O O . ARG A 1 98 ? 6.936 9.361 -9.799 1.00 72.69 98 ARG A O 1
ATOM 738 N N . ARG A 1 99 ? 4.817 9.091 -10.505 1.00 70.12 99 ARG A N 1
ATOM 739 C CA . ARG A 1 99 ? 4.989 9.748 -11.809 1.00 70.12 99 ARG A CA 1
ATOM 740 C C . ARG A 1 99 ? 5.271 11.246 -11.667 1.00 70.12 99 ARG A C 1
ATOM 742 O O . ARG A 1 99 ? 6.090 11.774 -12.405 1.00 70.12 99 ARG A O 1
ATOM 749 N N . TRP A 1 100 ? 4.627 11.922 -10.719 1.00 68.56 100 TRP A N 1
ATOM 750 C CA . TRP A 1 100 ? 4.772 13.360 -10.489 1.00 68.56 100 TRP A CA 1
ATOM 751 C C . TRP A 1 100 ? 6.088 13.722 -9.796 1.00 68.56 100 TRP A C 1
ATOM 753 O O . TRP A 1 100 ? 6.783 14.638 -10.219 1.00 68.56 100 TRP A O 1
ATOM 763 N N . LEU A 1 101 ? 6.503 12.924 -8.810 1.00 69.12 101 LEU A N 1
ATOM 764 C CA . LEU A 1 101 ? 7.858 12.950 -8.252 1.00 69.12 101 LEU A CA 1
ATOM 765 C C . LEU A 1 101 ? 8.929 12.605 -9.315 1.00 69.12 101 LEU A C 1
ATOM 767 O O . LEU A 1 101 ? 10.117 12.737 -9.043 1.00 69.12 101 LEU A O 1
ATOM 771 N N . ASN A 1 102 ? 8.499 12.204 -10.521 1.00 65.88 102 ASN A N 1
ATOM 772 C CA . ASN A 1 102 ? 9.288 11.867 -11.700 1.00 65.88 102 ASN A CA 1
ATOM 773 C C . ASN A 1 102 ? 8.931 12.738 -12.938 1.00 65.88 102 ASN A C 1
ATOM 775 O O . ASN A 1 102 ? 8.934 12.260 -14.074 1.00 65.88 102 ASN A O 1
ATOM 779 N N . THR A 1 103 ? 8.613 14.029 -12.774 1.00 44.31 103 THR A N 1
ATOM 780 C CA . THR A 1 103 ? 8.444 14.954 -13.918 1.00 44.31 103 THR A CA 1
ATOM 781 C C . THR A 1 103 ? 9.781 15.423 -14.508 1.00 44.31 103 THR A C 1
ATOM 783 O O . THR A 1 103 ? 10.043 16.625 -14.572 1.00 44.31 103 THR A O 1
ATOM 786 N N . GLY A 1 104 ? 10.624 14.492 -14.968 1.00 38.50 104 GLY A N 1
ATOM 787 C CA . GLY A 1 104 ? 11.741 14.849 -15.849 1.00 38.50 104 GLY A CA 1
ATOM 788 C C . GLY A 1 104 ? 12.737 13.751 -16.217 1.00 38.50 104 GLY A C 1
ATOM 789 O O . GLY A 1 104 ? 13.173 13.725 -17.362 1.00 38.50 104 GLY A O 1
ATOM 790 N N . VAL A 1 105 ? 13.126 12.864 -15.302 1.00 37.50 105 VAL A N 1
ATOM 791 C CA . VAL A 1 105 ? 14.186 11.868 -15.547 1.00 37.50 105 VAL A CA 1
ATOM 792 C C . VAL A 1 105 ? 13.988 10.698 -14.597 1.00 37.50 105 VAL A C 1
ATOM 794 O O . VAL A 1 105 ? 13.813 10.934 -13.405 1.00 37.50 105 VAL A O 1
ATOM 797 N N . GLU A 1 106 ? 14.067 9.471 -15.131 1.00 36.25 106 GLU A N 1
ATOM 798 C CA . GLU A 1 106 ? 14.148 8.217 -14.374 1.00 36.25 106 GLU A CA 1
ATOM 799 C C . GLU A 1 106 ? 14.937 8.415 -13.075 1.00 36.25 106 GLU A C 1
ATOM 801 O O . GLU A 1 106 ? 16.139 8.678 -13.111 1.00 36.25 106 GLU A O 1
ATOM 806 N N . LEU A 1 107 ? 14.258 8.316 -11.926 1.00 40.75 107 LEU A N 1
ATOM 807 C CA . LEU A 1 107 ? 14.933 8.325 -10.632 1.00 40.75 107 LEU A CA 1
ATOM 808 C C . LEU A 1 107 ? 16.002 7.220 -10.646 1.00 40.75 107 LEU A C 1
ATOM 810 O O . LEU A 1 107 ? 15.651 6.048 -10.871 1.00 40.75 107 LEU A O 1
ATOM 814 N N . PRO A 1 108 ? 17.291 7.561 -10.457 1.00 36.81 108 PRO A N 1
ATOM 815 C CA . PRO A 1 108 ? 18.344 6.575 -10.498 1.00 36.81 108 PRO A CA 1
ATOM 816 C C . PRO A 1 108 ? 18.296 5.652 -9.280 1.00 36.81 108 PRO A C 1
ATOM 818 O O . PRO A 1 108 ? 17.338 5.535 -8.520 1.00 36.81 108 PRO A O 1
ATOM 821 N N . LEU A 1 109 ? 19.302 4.798 -9.245 1.00 43.50 109 LEU A N 1
ATOM 822 C CA . LEU A 1 109 ? 19.315 3.548 -8.531 1.00 43.50 109 LEU A CA 1
ATOM 823 C C . LEU A 1 109 ? 19.387 3.713 -7.013 1.00 43.50 109 LEU A C 1
ATOM 825 O O . LEU A 1 109 ? 20.420 4.105 -6.483 1.00 43.50 109 LEU A O 1
ATOM 829 N N . LEU A 1 110 ? 18.384 3.187 -6.304 1.00 41.53 110 LEU A N 1
ATOM 830 C CA . LEU A 1 110 ? 18.636 2.597 -4.990 1.00 41.53 110 LEU A CA 1
ATOM 831 C C . LEU A 1 110 ? 19.765 1.578 -5.135 1.00 41.53 110 LEU A C 1
ATOM 833 O O . LEU A 1 110 ? 19.624 0.574 -5.834 1.00 41.53 110 LEU A O 1
ATOM 837 N N . GLY A 1 111 ? 20.906 1.911 -4.541 1.00 42.97 111 GLY A N 1
ATOM 838 C CA . GLY A 1 111 ? 22.160 1.181 -4.684 1.00 42.97 111 GLY A CA 1
ATOM 839 C C . GLY A 1 111 ? 23.360 2.068 -5.022 1.00 42.97 111 GLY A C 1
ATOM 840 O O . GLY A 1 111 ? 24.483 1.590 -4.916 1.00 42.97 111 GLY A O 1
ATOM 841 N N . HIS A 1 112 ? 23.165 3.340 -5.394 1.00 40.62 112 HIS A N 1
ATOM 842 C CA . HIS A 1 112 ? 24.268 4.298 -5.539 1.00 40.62 112 HIS A CA 1
ATOM 843 C C . HIS A 1 112 ? 24.278 5.266 -4.349 1.00 40.62 112 HIS A C 1
ATOM 845 O O . HIS A 1 112 ? 23.270 5.876 -4.002 1.00 40.62 112 HIS A O 1
ATOM 851 N N . ALA A 1 113 ? 25.419 5.346 -3.665 1.00 38.91 113 ALA A N 1
ATOM 852 C CA . ALA A 1 113 ? 25.608 6.175 -2.481 1.00 38.91 113 ALA A CA 1
ATOM 853 C C . ALA A 1 113 ? 25.353 7.660 -2.810 1.00 38.91 113 ALA A C 1
ATOM 855 O O . ALA A 1 113 ? 26.162 8.273 -3.500 1.00 38.91 113 ALA A O 1
ATOM 856 N N . GLY A 1 114 ? 24.247 8.238 -2.321 1.00 48.34 114 GLY A N 1
ATOM 857 C CA . GLY A 1 114 ? 24.022 9.690 -2.388 1.00 48.34 114 GLY A CA 1
ATOM 858 C C . GLY A 1 114 ? 22.587 10.195 -2.578 1.00 48.34 114 GLY A C 1
ATOM 859 O O . GLY A 1 114 ? 22.386 11.401 -2.479 1.00 48.34 114 GLY A O 1
ATOM 860 N N . GLU A 1 115 ? 21.587 9.345 -2.830 1.00 51.94 115 GLU A N 1
ATOM 861 C CA . GLU A 1 115 ? 20.222 9.814 -3.146 1.00 51.94 115 GLU A CA 1
ATOM 862 C C . GLU A 1 115 ? 19.264 9.873 -1.940 1.00 51.94 115 GLU A C 1
ATOM 864 O O . GLU A 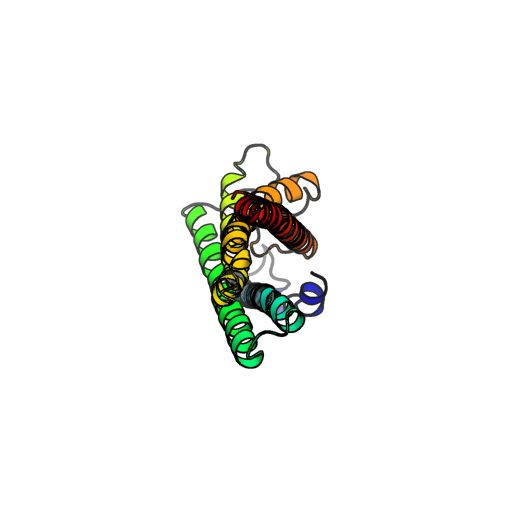1 115 ? 19.366 9.107 -0.981 1.00 51.94 115 GLU A O 1
ATOM 869 N N . SER A 1 116 ? 18.316 10.818 -1.992 1.00 55.28 116 SER A N 1
ATOM 870 C CA . SER A 1 116 ? 17.355 11.094 -0.916 1.00 55.28 116 SER A CA 1
ATOM 871 C C . SER A 1 116 ? 16.239 10.044 -0.841 1.00 55.28 116 SER A C 1
ATOM 873 O O . SER A 1 116 ? 15.470 9.868 -1.782 1.00 55.28 116 SER A O 1
ATOM 875 N N . LEU A 1 117 ? 16.063 9.439 0.339 1.00 64.38 117 LEU A N 1
ATOM 876 C CA . LEU A 1 117 ? 14.968 8.509 0.679 1.00 64.38 117 LEU A CA 1
ATOM 877 C C . LEU A 1 117 ? 13.567 9.157 0.679 1.00 64.38 117 LEU A C 1
ATOM 879 O O . LEU A 1 117 ? 12.563 8.465 0.854 1.00 64.38 117 LEU A O 1
ATOM 883 N N . SER A 1 118 ? 13.472 10.479 0.516 1.00 68.69 118 SER A N 1
ATOM 884 C CA . SER A 1 118 ? 12.229 11.237 0.694 1.00 68.69 118 SER A CA 1
ATOM 885 C C . SER A 1 118 ? 11.106 10.828 -0.265 1.00 68.69 118 SER A C 1
ATOM 887 O O . SER A 1 118 ? 9.950 10.785 0.152 1.00 68.69 118 SER A O 1
ATOM 889 N N . GLY A 1 119 ? 11.424 10.506 -1.524 1.00 69.06 119 GLY A N 1
ATOM 890 C CA . GLY A 1 119 ? 10.421 10.146 -2.535 1.00 69.06 119 GLY A CA 1
ATOM 891 C C . GLY A 1 119 ? 9.710 8.830 -2.215 1.00 69.06 119 GLY A C 1
ATOM 892 O O . GLY A 1 119 ? 8.482 8.775 -2.167 1.00 69.06 119 GLY A O 1
ATOM 893 N N . ASP A 1 120 ? 10.482 7.791 -1.899 1.00 70.31 120 ASP A N 1
ATOM 894 C CA . ASP A 1 120 ? 9.943 6.483 -1.524 1.00 70.31 120 ASP A CA 1
ATOM 895 C C . ASP A 1 120 ? 9.167 6.550 -0.205 1.00 70.31 120 ASP A C 1
ATOM 897 O O . ASP A 1 120 ? 8.082 5.978 -0.100 1.00 70.31 120 ASP A O 1
ATOM 901 N N . VAL A 1 121 ? 9.658 7.313 0.780 1.00 77.88 121 VAL A N 1
ATOM 902 C CA . VAL A 1 121 ? 8.931 7.557 2.037 1.00 77.88 121 VAL A CA 1
ATOM 903 C C . VAL A 1 121 ? 7.567 8.196 1.772 1.00 77.88 121 VAL A C 1
ATOM 905 O O . VAL A 1 121 ? 6.570 7.748 2.338 1.00 77.88 121 VAL A O 1
ATOM 908 N N . MET A 1 122 ? 7.484 9.198 0.891 1.00 79.38 122 MET A N 1
ATOM 909 C CA . MET A 1 122 ? 6.206 9.830 0.542 1.00 79.38 122 MET A CA 1
ATOM 910 C C . MET A 1 122 ? 5.247 8.851 -0.142 1.00 79.38 122 MET A C 1
ATOM 912 O O . MET A 1 122 ? 4.069 8.807 0.220 1.00 79.38 122 MET A O 1
ATOM 916 N N . VAL A 1 123 ? 5.737 8.041 -1.086 1.00 80.44 123 VAL A N 1
ATOM 917 C CA . VAL A 1 123 ? 4.916 7.042 -1.791 1.00 80.44 123 VAL A CA 1
ATOM 918 C C . VAL A 1 123 ? 4.395 5.982 -0.819 1.00 80.44 123 VAL A C 1
ATOM 920 O O . VAL A 1 123 ? 3.188 5.736 -0.783 1.00 80.44 123 VAL A O 1
ATOM 923 N N . PHE A 1 124 ? 5.257 5.396 0.018 1.00 80.81 124 PHE A N 1
ATOM 924 C CA . PHE A 1 124 ? 4.846 4.378 0.989 1.00 80.81 124 PHE A CA 1
ATOM 925 C C . PHE A 1 124 ? 3.955 4.941 2.100 1.00 80.81 124 PHE A C 1
ATOM 927 O O . PHE A 1 124 ? 3.020 4.255 2.520 1.00 80.81 124 PHE A O 1
ATOM 934 N N . ALA A 1 125 ? 4.183 6.174 2.560 1.00 84.19 125 ALA A N 1
ATOM 935 C CA . ALA A 1 125 ? 3.309 6.835 3.529 1.00 84.19 125 ALA A CA 1
ATOM 936 C C . ALA A 1 125 ? 1.923 7.110 2.950 1.00 84.19 125 ALA A C 1
ATOM 938 O O . ALA A 1 125 ? 0.922 6.766 3.584 1.00 84.19 125 ALA A O 1
ATOM 939 N N . LEU A 1 126 ? 1.845 7.650 1.731 1.00 84.44 126 LEU A N 1
ATOM 940 C CA . LEU A 1 126 ? 0.563 7.923 1.090 1.00 84.44 126 LEU A CA 1
ATOM 941 C C . LEU A 1 126 ? -0.183 6.628 0.756 1.00 84.44 126 LEU A C 1
ATOM 943 O O . LEU A 1 126 ? -1.381 6.526 1.016 1.00 84.44 126 LEU A O 1
ATOM 947 N N . ALA A 1 127 ? 0.522 5.609 0.264 1.00 83.56 127 ALA A N 1
ATOM 948 C CA . ALA A 1 127 ? -0.058 4.296 0.014 1.00 83.56 127 ALA A CA 1
ATOM 949 C C . ALA A 1 127 ? -0.604 3.660 1.290 1.00 83.56 127 ALA A C 1
ATOM 951 O O . ALA A 1 127 ? -1.747 3.210 1.315 1.00 83.56 127 ALA A O 1
ATOM 952 N N . SER A 1 128 ? 0.192 3.658 2.361 1.00 85.44 128 SER A N 1
ATOM 953 C CA . SER A 1 128 ? -0.211 3.119 3.662 1.00 85.44 128 SER A CA 1
ATOM 954 C C . SER A 1 128 ? -1.434 3.853 4.200 1.00 85.44 128 SER A C 1
ATOM 956 O O . SER A 1 128 ? -2.364 3.222 4.699 1.00 85.44 128 SER A O 1
ATOM 958 N N . PHE A 1 129 ? -1.465 5.181 4.077 1.00 86.94 129 PHE A N 1
ATOM 959 C CA . PHE A 1 129 ? -2.598 5.993 4.508 1.00 86.94 129 PHE A CA 1
ATOM 960 C C . PHE A 1 129 ? -3.863 5.639 3.720 1.00 86.94 129 PHE A C 1
ATOM 962 O O . PHE A 1 129 ? -4.877 5.285 4.315 1.00 86.94 129 PHE A O 1
ATOM 969 N N . LEU A 1 130 ? -3.798 5.648 2.387 1.00 86.00 130 LEU A N 1
ATOM 970 C CA . LEU A 1 130 ? -4.964 5.405 1.535 1.00 86.00 130 LEU A CA 1
ATOM 971 C C . LEU A 1 130 ? -5.501 3.974 1.669 1.00 86.00 130 LEU A C 1
ATOM 973 O O . LEU A 1 130 ? -6.712 3.777 1.757 1.00 86.00 130 LEU A O 1
ATOM 977 N N . VAL A 1 131 ? -4.613 2.982 1.763 1.00 83.12 131 VAL A N 1
ATOM 978 C CA . VAL A 1 131 ? -4.986 1.569 1.936 1.00 83.12 131 VAL A CA 1
ATOM 979 C C . VAL A 1 131 ? -5.617 1.298 3.310 1.00 83.12 131 VAL A C 1
ATOM 981 O O . VAL A 1 131 ? -6.407 0.365 3.441 1.00 83.12 131 VAL A O 1
ATOM 984 N N . THR A 1 132 ? -5.332 2.119 4.328 1.00 82.75 132 THR A N 1
ATOM 985 C CA . THR A 1 132 ? -5.901 1.974 5.683 1.00 82.75 132 THR A CA 1
ATOM 986 C C . THR A 1 132 ? -7.146 2.828 5.939 1.00 82.75 132 THR A C 1
ATOM 988 O O . THR A 1 132 ? -7.837 2.606 6.937 1.00 82.75 132 THR A O 1
ATOM 991 N N . LEU A 1 133 ? -7.511 3.741 5.029 1.00 82.88 133 LEU A N 1
ATOM 992 C CA . LEU A 1 133 ? -8.757 4.515 5.111 1.00 82.88 133 LEU A CA 1
ATOM 993 C C . LEU A 1 133 ? -10.029 3.658 5.272 1.00 82.88 133 LEU A C 1
ATOM 995 O O . LEU A 1 133 ? -10.879 4.049 6.074 1.00 82.88 133 LEU A O 1
ATOM 999 N N . PRO A 1 134 ? -10.196 2.494 4.605 1.00 81.00 134 PRO A N 1
ATOM 1000 C CA . PRO A 1 134 ? -11.342 1.616 4.852 1.00 81.00 134 PRO A CA 1
ATOM 1001 C C . PRO A 1 134 ? -11.474 1.211 6.325 1.00 81.00 134 PRO A C 1
ATOM 1003 O O . PRO A 1 134 ? -12.575 1.227 6.878 1.00 81.00 134 PRO A O 1
ATOM 1006 N N . THR A 1 135 ? -10.350 0.908 6.982 1.00 77.75 135 THR A N 1
ATOM 1007 C CA . THR A 1 135 ? -10.298 0.573 8.411 1.00 77.75 135 THR A CA 1
ATOM 1008 C C . THR A 1 135 ? -10.740 1.757 9.262 1.00 77.75 135 THR A C 1
ATOM 1010 O O . THR A 1 135 ? -11.566 1.595 10.160 1.00 77.75 135 THR A O 1
ATOM 1013 N N . LEU A 1 136 ? -10.234 2.958 8.958 1.00 80.50 136 LEU A N 1
ATOM 1014 C CA . LEU A 1 136 ? -10.607 4.196 9.644 1.00 80.50 136 LEU A CA 1
ATOM 1015 C C . LEU A 1 136 ? -12.114 4.464 9.545 1.00 80.50 136 LEU A C 1
ATOM 1017 O O . LEU A 1 136 ? -12.773 4.698 10.558 1.00 80.50 136 LEU A O 1
ATOM 1021 N N . VAL A 1 137 ? -12.666 4.398 8.332 1.00 77.50 137 VAL A N 1
ATOM 1022 C CA . VAL A 1 137 ? -14.098 4.607 8.084 1.00 77.50 137 VAL A CA 1
ATOM 1023 C C . VAL A 1 137 ? -14.926 3.556 8.824 1.00 77.50 137 VAL A C 1
ATOM 1025 O O . VAL A 1 137 ? -15.901 3.910 9.484 1.00 77.50 137 VAL A O 1
ATOM 1028 N N . GLY A 1 138 ? -14.514 2.286 8.790 1.00 74.19 138 GLY A N 1
ATOM 1029 C CA . GLY A 1 138 ? -15.173 1.214 9.539 1.00 74.19 138 GLY A CA 1
ATOM 1030 C C . GLY A 1 138 ? -15.203 1.471 11.049 1.00 74.19 138 GLY A C 1
ATOM 1031 O O . GLY A 1 138 ? -16.252 1.315 11.673 1.00 74.19 138 GLY A O 1
ATOM 1032 N N . LEU A 1 139 ? -14.094 1.938 11.632 1.00 74.62 139 LEU A N 1
ATOM 1033 C CA . LEU A 1 139 ? -14.022 2.301 13.053 1.00 74.62 139 LEU A CA 1
ATOM 1034 C C . LEU A 1 139 ? -14.885 3.519 13.406 1.00 74.62 139 LEU A C 1
ATOM 1036 O O . LEU A 1 139 ? -15.515 3.535 14.463 1.00 74.62 139 LEU A O 1
ATOM 1040 N N . LEU A 1 140 ? -14.959 4.529 12.540 1.00 74.50 140 LEU A N 1
ATOM 1041 C CA . LEU A 1 140 ? -15.798 5.708 12.777 1.00 74.50 140 LEU A CA 1
ATOM 1042 C C . LEU A 1 140 ? -17.294 5.378 12.688 1.00 74.50 140 LEU A C 1
ATOM 1044 O O . LEU 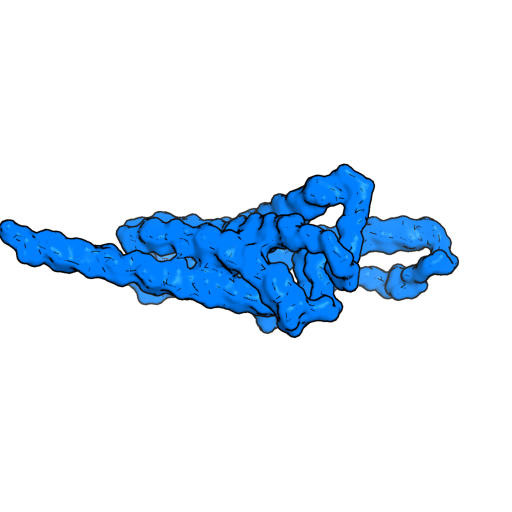A 1 140 ? -18.076 5.829 13.527 1.00 74.50 140 LEU A O 1
ATOM 1048 N N . LEU A 1 141 ? -17.688 4.557 11.710 1.00 70.69 141 LEU A N 1
ATOM 1049 C CA . LEU A 1 141 ? -19.074 4.110 11.534 1.00 70.69 141 LEU A CA 1
ATOM 1050 C C . LEU A 1 141 ? -19.562 3.213 12.675 1.00 70.69 141 LEU A C 1
ATOM 1052 O O . LEU A 1 141 ? -20.767 3.105 12.893 1.00 70.69 141 LEU A O 1
ATOM 1056 N N . LEU A 1 142 ? -18.640 2.602 13.419 1.00 67.44 142 LEU A N 1
ATOM 1057 C CA . LEU A 1 142 ? -18.961 1.790 14.584 1.00 67.44 142 LEU A CA 1
ATOM 1058 C C . LEU A 1 142 ? -19.536 2.589 15.755 1.00 67.44 142 LEU A C 1
ATOM 1060 O O . LEU A 1 142 ? -20.190 2.003 16.612 1.00 67.44 142 LEU A O 1
ATOM 1064 N N . GLY A 1 143 ? -19.326 3.908 15.809 1.00 57.38 143 GLY A N 1
ATOM 1065 C CA . GLY A 1 143 ? -19.978 4.786 16.788 1.00 57.38 143 GLY A CA 1
ATOM 1066 C C . GLY A 1 143 ? -19.623 4.536 18.263 1.00 57.38 143 GLY A C 1
ATOM 1067 O O . GLY A 1 143 ? -20.173 5.207 19.131 1.00 57.38 143 GLY A O 1
ATOM 1068 N N . ILE A 1 144 ? -18.702 3.616 18.570 1.00 58.94 144 ILE A N 1
ATOM 1069 C CA . ILE A 1 144 ? -18.241 3.325 19.935 1.00 58.94 144 ILE A CA 1
ATOM 1070 C C . ILE A 1 144 ? -17.308 4.462 20.387 1.00 58.94 144 ILE A C 1
ATOM 1072 O O . ILE A 1 144 ? -16.442 4.891 19.624 1.00 58.94 144 ILE A O 1
ATOM 1076 N N . ALA A 1 145 ? -17.464 4.961 21.619 1.00 51.03 145 ALA A N 1
ATOM 1077 C CA . ALA A 1 145 ? -16.647 6.057 22.161 1.00 51.03 145 ALA A CA 1
ATOM 1078 C C . ALA A 1 145 ? -15.133 5.761 22.086 1.00 51.03 145 ALA A C 1
ATOM 1080 O O . ALA A 1 145 ? -14.365 6.617 21.643 1.00 51.03 145 ALA A O 1
ATOM 1081 N N . ASP A 1 146 ? -14.732 4.518 22.380 1.00 61.19 146 ASP A N 1
ATOM 1082 C CA . ASP A 1 146 ? -13.356 4.022 22.213 1.00 61.19 146 ASP A CA 1
ATOM 1083 C C . ASP A 1 146 ? -12.877 4.047 20.752 1.00 61.19 146 ASP A C 1
ATOM 1085 O O . ASP A 1 146 ? -11.687 4.229 20.484 1.00 61.19 146 ASP A O 1
ATOM 1089 N N . SER A 1 147 ? -13.782 3.888 19.783 1.00 62.84 147 SER A N 1
ATOM 1090 C CA . SER A 1 147 ? -13.430 3.875 18.361 1.00 62.84 147 SER A CA 1
ATOM 1091 C C . SER A 1 147 ? -13.048 5.254 17.833 1.00 62.84 147 SER A C 1
ATOM 1093 O O . SER A 1 147 ? -12.298 5.326 16.866 1.00 62.84 147 SER A O 1
ATOM 1095 N N . LYS A 1 148 ? -13.484 6.353 18.469 1.00 63.91 148 LYS A N 1
ATOM 1096 C CA . LYS A 1 148 ? -13.075 7.715 18.069 1.00 63.91 148 LYS A CA 1
ATOM 1097 C C . LYS A 1 148 ? -11.619 8.012 18.439 1.00 63.91 148 LYS A C 1
ATOM 1099 O O . LYS A 1 148 ? -10.903 8.604 17.638 1.00 63.91 148 LYS A O 1
ATOM 1104 N N . ALA A 1 149 ? -11.159 7.562 19.608 1.00 65.25 149 ALA A N 1
ATOM 1105 C CA . ALA A 1 149 ? -9.752 7.679 20.000 1.00 65.25 149 ALA A CA 1
ATOM 1106 C C . ALA A 1 149 ? -8.852 6.742 19.175 1.00 65.25 149 ALA A C 1
ATOM 1108 O O . ALA A 1 149 ? -7.780 7.146 18.726 1.00 65.25 149 ALA A O 1
ATOM 1109 N N . LYS A 1 150 ? -9.331 5.524 18.887 1.00 67.00 150 LYS A N 1
ATOM 1110 C CA . LYS A 1 150 ? -8.659 4.553 18.004 1.00 67.00 150 LYS A CA 1
ATOM 1111 C C . LYS A 1 150 ? -8.724 4.923 16.515 1.00 67.00 150 LYS A C 1
ATOM 1113 O O . LYS A 1 150 ? -7.979 4.377 15.714 1.00 67.00 150 LYS A O 1
ATOM 1118 N N . ALA A 1 151 ? -9.589 5.851 16.112 1.00 70.38 151 ALA A N 1
ATOM 1119 C CA . ALA A 1 151 ? -9.644 6.315 14.730 1.00 70.38 151 ALA A CA 1
ATOM 1120 C C . ALA A 1 151 ? -8.389 7.123 14.366 1.00 70.38 151 ALA A C 1
ATOM 1122 O O . ALA A 1 151 ? -7.823 6.927 13.300 1.00 70.38 151 ALA A O 1
ATOM 1123 N N . ILE A 1 152 ? -7.892 7.979 15.265 1.00 75.69 152 ILE A N 1
ATOM 1124 C CA . ILE A 1 152 ? -6.703 8.817 15.010 1.00 75.69 152 ILE A CA 1
ATOM 1125 C C . ILE A 1 152 ? -5.421 7.972 14.911 1.00 75.69 152 ILE A C 1
ATOM 1127 O O . ILE A 1 152 ? -4.452 8.370 14.264 1.00 75.69 152 ILE A O 1
ATOM 1131 N N . THR A 1 153 ? -5.409 6.774 15.495 1.00 78.31 153 THR A N 1
ATOM 1132 C CA . THR A 1 153 ? -4.231 5.905 15.467 1.00 78.31 153 THR A CA 1
ATOM 1133 C C . THR A 1 153 ? -4.019 5.175 14.156 1.00 78.31 153 THR A C 1
ATOM 1135 O O . THR A 1 153 ? -2.875 4.878 13.828 1.00 78.31 153 THR A O 1
ATOM 1138 N N . VAL A 1 154 ? -5.076 4.934 13.378 1.00 80.81 154 VAL A N 1
ATOM 1139 C CA . VAL A 1 154 ? -4.977 4.322 12.045 1.00 80.81 154 VAL A CA 1
ATOM 1140 C C . VAL A 1 154 ? -4.106 5.153 11.090 1.00 80.81 154 VAL A C 1
ATOM 1142 O O . VAL A 1 154 ? -3.118 4.613 10.592 1.00 80.81 154 VAL A O 1
ATOM 1145 N N . PRO A 1 155 ? -4.382 6.452 10.850 1.00 82.75 155 PRO A N 1
ATOM 1146 C CA . PRO A 1 155 ? -3.554 7.256 9.958 1.00 82.75 155 PRO A CA 1
ATOM 1147 C C . PRO A 1 155 ? -2.147 7.485 10.521 1.00 82.75 155 PRO A C 1
ATOM 1149 O O . PRO A 1 155 ? -1.190 7.509 9.754 1.00 82.75 155 PRO A O 1
ATOM 1152 N N . LEU A 1 156 ? -1.990 7.589 11.846 1.00 83.50 156 LEU A N 1
ATOM 1153 C CA . LEU A 1 156 ? -0.670 7.723 12.464 1.00 83.50 156 LEU A CA 1
ATOM 1154 C C . LEU A 1 156 ? 0.179 6.459 12.257 1.00 83.50 156 LEU A C 1
ATOM 1156 O O . LEU A 1 156 ? 1.324 6.555 11.822 1.00 83.50 156 LEU A O 1
ATOM 1160 N N . ALA A 1 157 ? -0.397 5.278 12.498 1.00 84.12 157 ALA A N 1
ATOM 1161 C CA . ALA A 1 157 ? 0.249 3.996 12.235 1.00 84.12 157 ALA A CA 1
ATOM 1162 C C . ALA A 1 157 ? 0.633 3.858 10.759 1.00 84.12 157 ALA A C 1
ATOM 1164 O O . ALA A 1 157 ? 1.728 3.397 10.453 1.00 84.12 157 ALA A O 1
ATOM 1165 N N . ALA A 1 158 ? -0.242 4.299 9.855 1.00 85.31 158 ALA A N 1
ATOM 1166 C CA . ALA A 1 158 ? -0.003 4.259 8.423 1.00 85.31 158 ALA A CA 1
ATOM 1167 C C . ALA A 1 158 ? 1.156 5.164 7.979 1.00 85.31 158 ALA A C 1
ATOM 1169 O O . ALA A 1 158 ? 2.016 4.724 7.218 1.00 85.31 158 ALA A O 1
ATOM 1170 N N . ILE A 1 159 ? 1.221 6.400 8.483 1.00 85.12 159 ILE A N 1
ATOM 1171 C CA . ILE A 1 159 ? 2.314 7.335 8.175 1.00 85.12 159 ILE A CA 1
ATOM 1172 C C . ILE A 1 159 ? 3.642 6.809 8.731 1.00 85.12 159 ILE A C 1
ATOM 1174 O O . ILE A 1 159 ? 4.642 6.780 8.013 1.00 85.12 159 ILE A O 1
ATOM 1178 N N . VAL A 1 160 ? 3.652 6.348 9.987 1.00 87.19 160 VAL A N 1
ATOM 1179 C CA . VAL A 1 160 ? 4.862 5.804 10.624 1.00 87.19 160 VAL A CA 1
ATOM 1180 C C . VAL A 1 160 ? 5.327 4.535 9.909 1.00 87.19 160 VAL A C 1
ATOM 1182 O O . VAL A 1 160 ? 6.518 4.393 9.648 1.00 87.19 160 VAL A O 1
ATOM 1185 N N . ALA A 1 161 ? 4.407 3.647 9.521 1.00 84.81 161 ALA A N 1
ATOM 1186 C CA . ALA A 1 161 ? 4.742 2.478 8.712 1.00 84.81 161 ALA A CA 1
ATOM 1187 C C . ALA A 1 161 ? 5.389 2.905 7.393 1.00 84.81 161 ALA A C 1
ATOM 1189 O O . ALA A 1 161 ? 6.477 2.438 7.076 1.00 84.81 161 ALA A O 1
ATOM 1190 N N . GLY A 1 162 ? 4.756 3.843 6.683 1.00 80.75 162 GLY A N 1
ATOM 1191 C CA . GLY A 1 162 ? 5.249 4.439 5.444 1.00 80.75 162 GLY A CA 1
ATOM 1192 C C . GLY A 1 162 ? 6.687 4.937 5.511 1.00 80.75 162 GLY A C 1
ATOM 1193 O O . GLY A 1 162 ? 7.457 4.741 4.577 1.00 80.75 162 GLY A O 1
ATOM 1194 N N . LEU A 1 163 ? 7.052 5.538 6.642 1.00 84.56 163 LEU A N 1
ATOM 1195 C CA . LEU A 1 163 ? 8.396 6.040 6.902 1.00 84.56 163 LEU A CA 1
ATOM 1196 C C . LEU A 1 163 ? 9.394 4.926 7.236 1.00 84.56 163 LEU A C 1
ATOM 1198 O O . LEU A 1 163 ? 10.547 4.984 6.814 1.00 84.56 163 LEU A O 1
ATOM 1202 N N . LEU A 1 164 ? 8.962 3.904 7.973 1.00 85.12 164 LEU A N 1
ATOM 1203 C CA . LEU A 1 164 ? 9.833 2.807 8.389 1.00 85.12 164 LEU A CA 1
ATOM 1204 C C . LEU A 1 164 ? 10.113 1.795 7.275 1.00 85.12 164 LEU A C 1
ATOM 1206 O O . LEU A 1 164 ? 11.155 1.152 7.323 1.00 85.12 164 LEU A O 1
ATOM 1210 N N . ILE A 1 165 ? 9.236 1.637 6.278 1.00 82.50 165 ILE A N 1
ATOM 1211 C CA . ILE A 1 165 ? 9.414 0.604 5.239 1.00 82.50 165 ILE A CA 1
ATOM 1212 C C . ILE A 1 165 ? 10.668 0.840 4.392 1.00 82.50 165 ILE A C 1
ATOM 1214 O O . ILE A 1 165 ? 11.462 -0.094 4.303 1.00 82.50 165 ILE A O 1
ATOM 1218 N N . PRO A 1 166 ? 10.926 2.033 3.814 1.00 76.50 166 PRO A N 1
ATOM 1219 C CA . PRO A 1 166 ? 12.138 2.244 3.019 1.00 76.50 166 PRO A CA 1
ATOM 1220 C C . PRO A 1 166 ? 13.418 2.044 3.841 1.00 76.50 166 PRO A C 1
ATOM 1222 O O . PRO A 1 166 ? 14.402 1.504 3.341 1.00 76.50 166 PRO A O 1
ATOM 1225 N N . ILE A 1 167 ? 13.384 2.410 5.129 1.00 78.44 167 ILE A N 1
ATOM 1226 C CA . ILE A 1 167 ? 14.490 2.202 6.077 1.00 78.44 167 ILE A CA 1
ATOM 1227 C C . ILE A 1 167 ? 14.679 0.706 6.373 1.00 78.44 167 ILE A C 1
ATOM 1229 O O . ILE A 1 167 ? 15.794 0.194 6.368 1.00 78.44 167 ILE A O 1
ATOM 1233 N N . ALA A 1 168 ? 13.595 -0.026 6.620 1.00 80.31 168 ALA A N 1
ATOM 1234 C CA . ALA A 1 168 ? 13.658 -1.453 6.911 1.00 80.31 168 ALA A CA 1
ATOM 1235 C C . ALA A 1 168 ? 14.129 -2.256 5.691 1.00 80.31 168 ALA A C 1
ATOM 1237 O O . ALA A 1 168 ? 14.928 -3.179 5.840 1.00 80.31 168 ALA A O 1
ATOM 1238 N N . VAL A 1 169 ? 13.681 -1.892 4.485 1.00 76.19 169 VAL A N 1
ATOM 1239 C CA . VAL A 1 169 ? 14.127 -2.535 3.243 1.00 76.19 169 VAL A CA 1
ATOM 1240 C C . VAL A 1 169 ? 15.612 -2.270 2.997 1.00 76.19 169 VAL A C 1
ATOM 1242 O O . VAL A 1 169 ? 16.334 -3.218 2.698 1.00 76.19 169 VAL A O 1
ATOM 1245 N N . SER A 1 170 ? 16.101 -1.042 3.199 1.00 72.38 170 SER A N 1
ATOM 1246 C CA . SER A 1 170 ? 17.522 -0.725 2.988 1.00 72.38 170 SER A CA 1
ATOM 1247 C C . SER A 1 170 ? 18.462 -1.456 3.953 1.00 72.38 170 SER A C 1
ATOM 1249 O O . SER A 1 170 ? 19.589 -1.774 3.578 1.00 72.38 170 SER A O 1
ATOM 1251 N N . ILE A 1 171 ? 18.002 -1.774 5.167 1.00 75.56 171 ILE A N 1
ATOM 1252 C CA . ILE A 1 171 ? 18.794 -2.502 6.170 1.00 75.56 171 ILE A CA 1
ATOM 1253 C C . ILE A 1 171 ? 18.694 -4.020 5.980 1.00 75.56 171 ILE A C 1
ATOM 1255 O O . ILE A 1 171 ? 19.702 -4.722 6.016 1.00 75.56 171 ILE A O 1
ATOM 1259 N N . VAL A 1 172 ? 17.477 -4.546 5.818 1.00 76.44 172 VAL A N 1
ATOM 1260 C CA . VAL A 1 172 ? 17.208 -5.995 5.891 1.00 76.44 172 VAL A CA 1
ATOM 1261 C C . VAL A 1 172 ? 17.287 -6.660 4.517 1.00 76.44 172 VAL A C 1
ATOM 1263 O O . VAL A 1 172 ? 17.589 -7.848 4.419 1.00 76.44 172 VAL A O 1
ATOM 1266 N N . MET A 1 173 ? 17.006 -5.916 3.447 1.00 72.12 173 MET A N 1
ATOM 1267 C CA . MET A 1 173 ? 16.920 -6.435 2.080 1.00 72.12 173 MET A CA 1
ATOM 1268 C C . MET A 1 173 ? 17.573 -5.475 1.070 1.00 72.12 173 MET A C 1
ATOM 1270 O O . MET A 1 173 ? 16.932 -5.107 0.086 1.00 72.12 173 MET A O 1
ATOM 1274 N N . PRO A 1 174 ? 18.855 -5.096 1.251 1.00 66.81 174 PRO A N 1
ATOM 1275 C CA . PRO A 1 174 ? 19.514 -4.069 0.434 1.00 66.81 174 PRO A CA 1
ATOM 1276 C C . PRO A 1 174 ? 19.615 -4.425 -1.057 1.00 66.81 174 PRO A C 1
ATOM 1278 O O . PRO A 1 174 ? 19.810 -3.547 -1.889 1.00 66.81 174 PRO A O 1
ATOM 1281 N N . GLN A 1 175 ? 19.493 -5.710 -1.404 1.00 64.81 175 GLN A N 1
ATOM 1282 C CA . GLN A 1 175 ? 19.508 -6.177 -2.793 1.00 64.81 175 GLN A CA 1
ATOM 1283 C C . GLN A 1 175 ? 18.142 -6.078 -3.485 1.00 64.81 175 GLN A C 1
ATOM 1285 O O . GLN A 1 175 ? 18.062 -6.271 -4.696 1.00 64.81 175 GLN A O 1
ATOM 1290 N N . GLN A 1 176 ? 17.060 -5.819 -2.743 1.00 63.00 176 GLN A N 1
ATOM 1291 C CA . GLN A 1 176 ? 15.730 -5.694 -3.326 1.00 63.00 176 GLN A CA 1
ATOM 1292 C C . GLN A 1 176 ? 15.411 -4.246 -3.658 1.00 63.00 176 GLN A C 1
ATOM 1294 O O . GLN A 1 176 ? 15.578 -3.339 -2.847 1.00 63.00 176 GLN A O 1
ATOM 1299 N N . SER A 1 177 ? 14.918 -4.044 -4.874 1.00 60.94 177 SER A N 1
ATOM 1300 C CA . SER A 1 177 ? 14.567 -2.722 -5.356 1.00 60.94 177 SER A CA 1
ATOM 1301 C C . SER A 1 177 ? 13.180 -2.305 -4.869 1.00 60.94 177 SER A C 1
ATOM 1303 O O . SER A 1 177 ? 12.209 -3.029 -5.075 1.00 60.94 177 SER A O 1
ATOM 1305 N N . THR A 1 178 ? 13.058 -1.110 -4.281 1.00 61.91 178 THR A N 1
ATOM 1306 C CA . THR A 1 178 ? 11.758 -0.433 -4.079 1.00 61.91 178 THR A CA 1
ATOM 1307 C C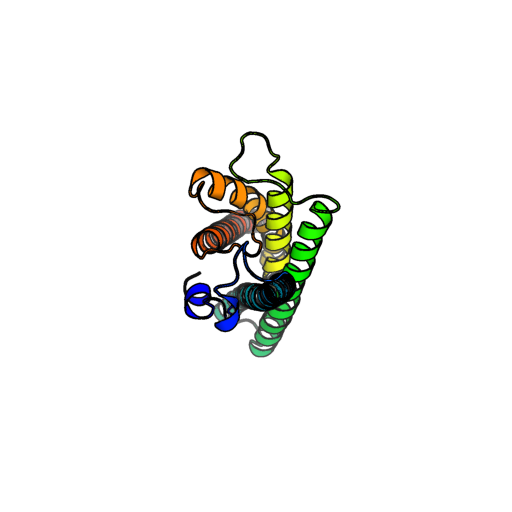 . THR A 1 178 ? 11.393 0.475 -5.256 1.00 61.91 178 THR A C 1
ATOM 1309 O O . THR A 1 178 ? 10.417 1.228 -5.191 1.00 61.91 178 THR A O 1
ATOM 1312 N N . LYS A 1 179 ? 12.157 0.401 -6.357 1.00 56.69 179 LYS A N 1
ATOM 1313 C CA . LYS A 1 179 ? 11.914 1.147 -7.602 1.00 56.69 179 LYS A CA 1
ATOM 1314 C C . LYS A 1 179 ? 10.577 0.838 -8.245 1.00 56.69 179 LYS A C 1
ATOM 1316 O O . LYS A 1 179 ? 9.959 1.718 -8.836 1.00 56.69 179 LYS A O 1
ATOM 1321 N N . ASP A 1 180 ? 10.117 -0.389 -8.086 1.00 58.22 180 ASP A N 1
ATOM 1322 C CA . ASP A 1 180 ? 8.831 -0.800 -8.607 1.00 58.22 180 ASP A CA 1
ATOM 1323 C C . ASP A 1 180 ? 7.778 -0.614 -7.517 1.00 58.22 180 ASP A C 1
ATOM 1325 O O . ASP A 1 180 ? 7.959 -1.037 -6.374 1.00 58.22 180 ASP A O 1
ATOM 1329 N N . PHE A 1 181 ? 6.686 0.081 -7.842 1.00 58.75 181 PHE A N 1
ATOM 1330 C CA . PHE A 1 181 ? 5.547 0.229 -6.935 1.00 58.75 181 PHE A CA 1
ATOM 1331 C C . PHE A 1 181 ? 4.248 -0.139 -7.645 1.00 58.75 181 PHE A C 1
ATOM 1333 O O . PHE A 1 181 ? 3.920 0.552 -8.593 1.00 58.75 181 PHE A O 1
ATOM 1340 N N . PRO A 1 182 ? 3.475 -1.151 -7.222 1.00 63.03 182 PRO A N 1
ATOM 1341 C CA . PRO A 1 182 ? 3.700 -1.984 -6.044 1.00 63.03 182 PRO A CA 1
ATOM 1342 C C . PRO A 1 182 ? 5.045 -2.729 -6.090 1.00 63.03 182 PRO A C 1
ATOM 1344 O O . PRO A 1 182 ? 5.528 -3.018 -7.184 1.00 63.03 182 PRO A O 1
ATOM 1347 N N . PRO A 1 183 ? 5.643 -3.034 -4.922 1.00 63.34 183 PRO A N 1
ATOM 1348 C CA . PRO A 1 183 ? 6.912 -3.750 -4.846 1.00 63.34 183 PRO A CA 1
ATOM 1349 C C . PRO A 1 183 ? 6.867 -5.059 -5.635 1.00 63.34 183 PRO A C 1
ATOM 1351 O O . PRO A 1 183 ? 6.020 -5.919 -5.366 1.00 63.34 183 PRO A O 1
ATOM 1354 N N . ILE A 1 184 ? 7.794 -5.231 -6.579 1.00 57.81 184 ILE A N 1
ATOM 1355 C CA . ILE A 1 184 ? 7.972 -6.489 -7.311 1.00 57.81 184 ILE A CA 1
ATOM 1356 C C . ILE A 1 184 ? 8.746 -7.445 -6.398 1.00 57.81 184 ILE A C 1
ATOM 1358 O O . ILE A 1 184 ? 9.969 -7.529 -6.410 1.00 57.81 184 ILE A O 1
ATOM 1362 N N . GLY A 1 185 ? 8.013 -8.120 -5.513 1.00 60.47 185 GLY A N 1
ATOM 1363 C CA . GLY A 1 185 ? 8.579 -9.075 -4.565 1.00 60.47 185 GLY A CA 1
ATOM 1364 C C . GLY A 1 185 ? 7.673 -9.325 -3.364 1.00 60.47 185 GLY A C 1
ATOM 1365 O O . GLY A 1 185 ? 7.221 -8.402 -2.685 1.00 60.47 185 GLY A O 1
ATOM 1366 N N . SER A 1 186 ? 7.443 -10.601 -3.052 1.00 64.81 186 SER A N 1
ATOM 1367 C CA . SER A 1 186 ? 6.627 -11.032 -1.910 1.00 64.81 186 SER A CA 1
ATOM 1368 C C . SER A 1 186 ? 7.175 -10.579 -0.553 1.00 64.81 186 SER A C 1
ATOM 1370 O O . SER A 1 186 ? 6.425 -10.475 0.417 1.00 64.81 186 SER A O 1
ATOM 1372 N N . SER A 1 187 ? 8.482 -10.342 -0.477 1.00 70.38 187 SER A N 1
ATOM 1373 C CA . SER A 1 187 ? 9.244 -10.022 0.731 1.00 70.38 187 SER A CA 1
ATOM 1374 C C . SER A 1 187 ? 9.060 -8.576 1.191 1.00 70.38 187 SER A C 1
ATOM 1376 O O . SER A 1 187 ? 8.697 -8.375 2.350 1.00 70.38 187 SER A O 1
ATOM 1378 N N . ILE A 1 188 ? 9.204 -7.583 0.300 1.00 72.94 188 ILE A N 1
ATOM 1379 C CA . ILE A 1 188 ? 8.951 -6.167 0.639 1.00 72.94 188 ILE A CA 1
ATOM 1380 C C . ILE A 1 188 ? 7.486 -5.978 1.038 1.00 72.94 188 ILE A C 1
ATOM 1382 O O . ILE A 1 188 ? 7.199 -5.312 2.030 1.00 72.94 188 ILE A O 1
ATOM 1386 N N . LEU A 1 189 ? 6.552 -6.616 0.325 1.00 75.00 189 LEU A N 1
ATOM 1387 C CA . LEU A 1 189 ? 5.139 -6.572 0.696 1.00 75.00 189 LEU A CA 1
ATOM 1388 C C . LEU A 1 189 ? 4.883 -7.187 2.072 1.00 75.00 189 LEU A C 1
ATOM 1390 O O . LEU A 1 189 ? 4.156 -6.612 2.879 1.00 75.00 189 LEU A O 1
ATOM 1394 N N . ALA A 1 190 ? 5.418 -8.382 2.333 1.00 76.50 190 ALA A N 1
ATOM 1395 C CA . ALA A 1 190 ? 5.214 -9.048 3.612 1.00 76.50 190 ALA A CA 1
ATOM 1396 C C . ALA A 1 190 ? 5.749 -8.193 4.764 1.00 76.50 190 ALA A C 1
ATOM 1398 O O . ALA A 1 190 ? 5.055 -8.036 5.768 1.00 76.50 190 ALA A O 1
ATOM 1399 N N . LEU A 1 191 ? 6.927 -7.593 4.579 1.00 80.94 191 LEU A N 1
ATOM 1400 C CA . LEU A 1 191 ? 7.522 -6.661 5.527 1.00 80.94 191 LEU A CA 1
ATOM 1401 C C . LEU A 1 191 ? 6.647 -5.415 5.717 1.00 80.94 191 LEU A C 1
ATOM 1403 O O . LEU A 1 191 ? 6.354 -5.049 6.853 1.00 80.94 191 LEU A O 1
ATOM 1407 N N . TRP A 1 192 ? 6.164 -4.813 4.627 1.00 83.12 192 TRP A N 1
ATOM 1408 C CA . TRP A 1 192 ? 5.270 -3.657 4.677 1.00 83.12 192 TRP A CA 1
ATOM 1409 C C . TRP A 1 192 ? 4.004 -3.952 5.481 1.00 83.12 192 TRP A C 1
ATOM 1411 O O . TRP A 1 192 ? 3.697 -3.245 6.443 1.00 83.12 192 TRP A O 1
ATOM 1421 N N . LEU A 1 193 ? 3.294 -5.026 5.138 1.00 80.56 193 LEU A N 1
ATOM 1422 C CA . LEU A 1 193 ? 2.061 -5.398 5.827 1.00 80.56 193 LEU A CA 1
ATOM 1423 C C . LEU A 1 193 ? 2.311 -5.782 7.287 1.00 80.56 193 LEU A C 1
ATOM 1425 O O . LEU A 1 193 ? 1.470 -5.483 8.131 1.00 80.56 193 LEU A O 1
ATOM 1429 N N . ALA A 1 194 ? 3.448 -6.411 7.598 1.00 83.25 194 ALA A N 1
ATOM 1430 C CA . ALA A 1 194 ? 3.816 -6.754 8.968 1.00 83.25 194 ALA A CA 1
ATOM 1431 C C . ALA A 1 194 ? 4.072 -5.502 9.817 1.00 83.25 194 ALA A C 1
ATOM 1433 O O . ALA A 1 194 ? 3.507 -5.389 10.903 1.00 83.25 194 ALA A O 1
ATOM 1434 N N . ILE A 1 195 ? 4.860 -4.544 9.312 1.00 86.12 195 ILE A N 1
ATOM 1435 C CA . ILE A 1 195 ? 5.130 -3.269 9.998 1.00 86.12 195 ILE A CA 1
ATOM 1436 C C . ILE A 1 195 ? 3.825 -2.500 10.206 1.00 86.12 195 ILE A C 1
ATOM 1438 O O . ILE A 1 195 ? 3.541 -2.041 11.312 1.00 86.12 195 ILE A O 1
ATOM 1442 N N . LEU A 1 196 ? 3.003 -2.395 9.162 1.00 84.25 196 LEU A N 1
ATOM 1443 C CA . LEU A 1 196 ? 1.735 -1.680 9.226 1.00 84.25 196 LEU A CA 1
ATOM 1444 C C . LEU A 1 196 ? 0.765 -2.334 10.225 1.00 84.25 196 LEU A C 1
ATOM 1446 O O . LEU A 1 196 ? 0.197 -1.640 11.066 1.00 84.25 196 LEU A O 1
ATOM 1450 N N . ALA A 1 197 ? 0.610 -3.661 10.190 1.00 81.75 197 ALA A N 1
ATOM 1451 C CA . ALA A 1 197 ? -0.238 -4.382 11.138 1.00 81.75 197 ALA A CA 1
ATOM 1452 C C . ALA A 1 197 ? 0.265 -4.242 12.582 1.00 81.75 197 ALA A C 1
ATOM 1454 O O . ALA A 1 197 ? -0.530 -3.954 13.476 1.00 81.75 197 ALA A O 1
ATOM 1455 N N . LEU A 1 198 ? 1.575 -4.389 12.808 1.00 86.25 198 LEU A N 1
ATOM 1456 C CA . LEU A 1 198 ? 2.193 -4.242 14.126 1.00 86.25 198 LEU A CA 1
ATOM 1457 C C . LEU A 1 198 ? 1.953 -2.844 14.703 1.00 86.25 198 LEU A C 1
ATOM 1459 O O . LEU A 1 198 ? 1.532 -2.720 15.853 1.00 86.25 198 LEU A O 1
ATOM 1463 N N . LEU A 1 199 ? 2.180 -1.798 13.904 1.00 85.44 199 LEU A N 1
ATOM 1464 C CA . LEU A 1 199 ? 1.961 -0.418 14.331 1.00 85.44 199 LEU A CA 1
ATOM 1465 C C . LEU A 1 199 ? 0.485 -0.141 14.595 1.00 85.44 199 LEU A C 1
ATOM 1467 O O . LEU A 1 199 ? 0.168 0.467 15.614 1.00 85.44 199 LEU A O 1
ATOM 1471 N N . MET A 1 200 ? -0.427 -0.614 13.741 1.00 78.75 200 MET A N 1
ATOM 1472 C CA . MET A 1 200 ? -1.860 -0.459 14.002 1.00 78.75 200 MET A CA 1
ATOM 1473 C C . MET A 1 200 ? -2.258 -1.118 15.326 1.00 78.75 200 MET A C 1
ATOM 1475 O O . MET A 1 200 ? -2.940 -0.483 16.126 1.00 78.75 200 MET A O 1
ATOM 1479 N N . ILE A 1 201 ? -1.798 -2.345 15.593 1.00 80.56 201 ILE A N 1
ATOM 1480 C CA . ILE A 1 201 ? -2.071 -3.038 16.861 1.00 80.56 201 ILE A CA 1
ATOM 1481 C C . ILE A 1 201 ? -1.508 -2.229 18.033 1.00 80.56 201 ILE A C 1
ATOM 1483 O O . ILE A 1 201 ? -2.245 -1.927 18.969 1.00 80.56 201 ILE A O 1
ATOM 1487 N N . LEU A 1 202 ? -0.236 -1.829 17.967 1.00 82.56 202 LEU A N 1
ATOM 1488 C CA . LEU A 1 202 ? 0.449 -1.110 19.042 1.00 82.56 202 LEU A CA 1
ATOM 1489 C C . LEU A 1 202 ? -0.185 0.255 19.335 1.00 82.56 202 LEU A C 1
ATOM 1491 O O . LEU A 1 202 ? -0.386 0.617 20.496 1.00 82.56 202 LEU A O 1
ATOM 1495 N N . PHE A 1 203 ? -0.542 1.023 18.308 1.00 78.38 203 PHE A N 1
ATOM 1496 C CA . PHE A 1 203 ? -1.198 2.305 18.528 1.00 78.38 203 PHE A CA 1
ATOM 1497 C C . PHE A 1 203 ? -2.637 2.130 19.031 1.00 78.38 203 PHE A C 1
ATOM 1499 O O . PHE A 1 203 ? -3.059 2.881 19.911 1.00 78.38 203 PHE A O 1
ATOM 1506 N N . MET A 1 204 ? -3.389 1.137 18.542 1.00 72.19 204 MET A N 1
ATOM 1507 C CA . MET A 1 204 ? -4.753 0.863 19.020 1.00 72.19 204 MET A CA 1
ATOM 1508 C C . MET A 1 204 ? -4.803 0.364 20.471 1.00 72.19 204 MET A C 1
ATOM 1510 O O . MET A 1 204 ? -5.764 0.682 21.175 1.00 72.19 204 MET A O 1
ATOM 1514 N N . THR A 1 205 ? -3.803 -0.393 20.932 1.00 72.38 205 THR A N 1
ATOM 1515 C CA . THR A 1 205 ? -3.727 -0.859 22.328 1.00 72.38 205 THR A CA 1
ATOM 1516 C C . THR A 1 205 ? -3.298 0.258 23.277 1.00 72.38 205 THR A C 1
ATOM 1518 O O . THR A 1 205 ? -3.892 0.425 24.336 1.00 72.38 205 THR A O 1
ATOM 1521 N N . THR A 1 206 ? -2.339 1.096 22.883 1.00 71.12 206 THR A N 1
ATOM 1522 C CA . THR A 1 206 ? -1.781 2.143 23.763 1.00 71.12 206 THR A CA 1
ATOM 1523 C C . THR A 1 206 ? -2.669 3.381 23.946 1.00 71.12 206 THR A C 1
ATOM 1525 O O . THR A 1 206 ? -2.507 4.111 24.927 1.00 71.12 206 THR A O 1
ATOM 1528 N N . THR A 1 207 ? -3.618 3.645 23.041 1.00 62.97 207 THR A N 1
ATOM 1529 C CA . THR A 1 207 ? -4.527 4.809 23.139 1.00 62.97 207 THR A CA 1
ATOM 1530 C C . THR A 1 207 ? -5.837 4.536 23.879 1.00 62.97 207 THR A C 1
ATOM 1532 O O . THR A 1 207 ? -6.412 5.478 24.422 1.00 62.97 207 THR A O 1
ATOM 1535 N N . GLY A 1 208 ? -6.301 3.283 23.957 1.00 51.56 208 GLY A N 1
ATOM 1536 C CA . GLY A 1 208 ? -7.577 2.937 24.605 1.00 51.56 208 GLY A CA 1
ATOM 1537 C C . GLY A 1 208 ? -7.545 2.979 26.139 1.00 51.56 208 GLY A C 1
ATOM 1538 O O . GLY A 1 208 ? -8.508 3.413 26.771 1.00 51.56 208 GLY A O 1
ATOM 1539 N N . ASP A 1 209 ? -6.425 2.601 26.757 1.00 53.06 209 ASP A N 1
ATOM 1540 C CA . ASP A 1 209 ? -6.364 2.422 28.217 1.00 53.06 209 ASP A CA 1
ATOM 1541 C C . ASP A 1 209 ? -6.400 3.741 29.005 1.00 53.06 209 ASP A C 1
ATOM 1543 O O . ASP A 1 209 ? -6.938 3.808 30.112 1.00 53.06 209 ASP A O 1
ATOM 1547 N N . LYS A 1 210 ? -5.896 4.837 28.423 1.00 50.97 210 LYS A N 1
ATOM 1548 C CA . LYS A 1 210 ? -5.847 6.141 29.108 1.00 50.97 210 LYS A CA 1
ATOM 1549 C C . LYS A 1 210 ? -7.223 6.783 29.280 1.00 50.97 210 LYS A C 1
ATOM 1551 O O . LYS A 1 210 ? -7.414 7.548 30.225 1.00 50.97 210 LYS A O 1
ATOM 1556 N N . GLN A 1 211 ? -8.175 6.497 28.390 1.00 50.25 211 GLN A N 1
ATOM 1557 C CA . GLN A 1 211 ? -9.536 7.019 28.516 1.00 50.25 211 GLN A CA 1
ATOM 1558 C C . GLN A 1 211 ? -10.348 6.231 29.541 1.00 50.25 211 GLN A C 1
ATOM 1560 O O . GLN A 1 211 ? -10.976 6.866 30.381 1.00 50.25 211 GLN A O 1
ATOM 1565 N N . ARG A 1 212 ? -10.234 4.893 29.585 1.00 50.91 212 ARG A N 1
ATOM 1566 C CA . ARG A 1 212 ? -10.808 4.084 30.678 1.00 50.91 212 ARG A CA 1
ATOM 1567 C C . ARG A 1 212 ? -10.320 4.541 32.052 1.00 50.91 212 ARG A C 1
ATOM 1569 O O . ARG A 1 212 ? -11.133 4.695 32.956 1.00 50.91 212 ARG A O 1
ATOM 1576 N N . ALA A 1 213 ? -9.025 4.828 32.188 1.00 51.84 213 ALA A N 1
ATOM 1577 C CA . ALA A 1 213 ? -8.464 5.347 33.434 1.00 51.84 213 ALA A CA 1
ATOM 1578 C C . ALA A 1 213 ? -9.013 6.741 33.801 1.00 51.84 213 ALA A C 1
ATOM 1580 O O . ALA A 1 213 ? -9.333 6.992 34.959 1.00 51.84 213 ALA A O 1
ATOM 1581 N N . LYS A 1 214 ? -9.180 7.648 32.826 1.00 52.25 214 LYS A N 1
ATOM 1582 C CA . LYS A 1 214 ? -9.765 8.980 33.073 1.00 52.25 214 LYS A CA 1
ATOM 1583 C C . LYS A 1 214 ? -11.261 8.932 33.397 1.00 52.25 214 LYS A C 1
ATOM 1585 O O . LYS A 1 214 ? -11.698 9.679 34.264 1.00 52.25 214 LYS A O 1
ATOM 1590 N N . SER A 1 215 ? -12.029 8.068 32.736 1.00 50.94 215 SER A N 1
ATOM 1591 C CA . SER A 1 215 ? -13.457 7.869 33.015 1.00 50.94 215 SER A CA 1
ATOM 1592 C C . SER A 1 215 ? -13.681 7.251 34.395 1.00 50.94 215 SER A C 1
ATOM 1594 O O . SER A 1 215 ? -14.532 7.730 35.134 1.00 50.94 215 SER A O 1
ATOM 1596 N N . ALA A 1 216 ? -12.862 6.267 34.780 1.00 52.88 216 ALA A N 1
ATOM 1597 C CA . ALA A 1 216 ? -12.918 5.657 36.107 1.00 52.88 216 ALA A CA 1
ATOM 1598 C C . ALA A 1 216 ? -12.535 6.638 37.231 1.00 52.88 216 ALA A C 1
ATOM 1600 O O . ALA A 1 216 ? -13.086 6.567 38.321 1.00 52.88 216 ALA A O 1
ATOM 1601 N N . HIS A 1 217 ? -11.626 7.587 36.980 1.00 50.06 217 HIS A N 1
ATOM 1602 C CA . HIS A 1 217 ? -11.291 8.625 37.961 1.00 50.06 217 HIS A CA 1
ATOM 1603 C C . HIS A 1 217 ? -12.351 9.732 38.086 1.00 50.06 217 HIS A C 1
ATOM 1605 O O . HIS A 1 217 ? -12.434 10.353 39.142 1.00 50.06 217 HIS A O 1
ATOM 1611 N N . ALA A 1 218 ? -13.162 9.972 37.052 1.00 52.03 218 ALA A N 1
ATOM 1612 C CA . ALA A 1 218 ? -14.236 10.965 37.091 1.00 52.03 218 ALA A CA 1
ATOM 1613 C C . ALA A 1 218 ? -15.476 10.490 37.878 1.00 52.03 218 ALA A C 1
ATOM 1615 O O . ALA A 1 218 ? -16.193 11.322 38.417 1.00 52.03 218 ALA A O 1
ATOM 1616 N N . GLU A 1 219 ? -15.710 9.177 37.994 1.00 50.91 219 GLU A N 1
ATOM 1617 C CA . GLU A 1 219 ? -16.791 8.601 38.821 1.00 50.91 219 GLU A CA 1
ATOM 1618 C C . GLU A 1 219 ? -16.467 8.544 40.326 1.00 50.91 219 GLU A C 1
ATOM 1620 O O . GLU A 1 219 ? -17.352 8.282 41.135 1.00 50.91 219 GLU A O 1
ATOM 1625 N N . VAL A 1 220 ? -15.212 8.789 40.723 1.00 55.28 220 VAL A N 1
ATOM 1626 C CA . VAL A 1 220 ? -14.743 8.627 42.117 1.00 55.28 220 VAL A CA 1
ATOM 1627 C C . VAL A 1 220 ? -14.595 9.970 42.854 1.00 55.28 220 VAL A C 1
ATOM 1629 O O . VAL A 1 220 ? -14.220 9.991 44.024 1.00 55.28 220 VAL A O 1
ATOM 1632 N N . GLN A 1 221 ? -14.908 11.103 42.220 1.00 42.59 221 GLN A N 1
ATOM 1633 C CA . GLN A 1 221 ? -14.916 12.407 42.895 1.00 42.59 221 GLN A CA 1
ATOM 1634 C C . GLN A 1 221 ? -16.355 12.815 43.270 1.00 42.59 221 GLN A C 1
ATOM 1636 O O . GLN A 1 221 ? -17.129 13.107 42.358 1.00 42.59 221 GLN A O 1
ATOM 1641 N N . PRO A 1 222 ? -16.727 12.791 44.569 1.00 50.88 222 PRO A N 1
ATOM 1642 C CA . PRO A 1 222 ? -18.002 13.320 45.058 1.00 50.88 222 PRO A CA 1
ATOM 1643 C C . PRO A 1 222 ? -18.062 14.853 45.024 1.00 50.88 222 PRO A C 1
ATOM 1645 O O . PRO A 1 222 ? -16.993 15.499 45.134 1.00 50.88 222 PRO A O 1
#

Radius of gyration: 20.83 Å; chains: 1; bounding box: 52×33×79 Å

pLDDT: mean 70.11, std 12.8, range [36.25, 88.06]

Foldseek 3Di:
DVCCVVVPPQPDDQPPVLPPDDPPHDVVSVVVSVVSVVVSLLVSQLVSLLVLLLVLLCVLLVVCVVVVDDDSVVSNCLSNVVSNVLSNVLSVVLVVLLVVVVVPDQDDDLVDPDDDPVSQLVSQLSSLQSSNVSNLVSLVVVVDPLSVQLSVQSSVLSSVLSNVLVVCCCPPPSVADPSRPVGPDPVSVVSSVVSSVVSSVVSSVVRRVVVVVVVVVVVPDD

Sequence (222 aa):
AWGINTVFSTPYAIPTELRGVDMYSPDAMKQRLAEIEREIYWKNGLIYFAVLGIGFGLAPLLMIVGSGTGKPGRTLATGVIGGLGLGALAFFVTAELRRWLNTGVELPLLGHAGESLSGDVMVFALASFLVTLPTLVGLLLLGIADSKAKAITVPLAAIVAGLLIPIAVSIVMPQQSTKDFPPIGSSILALWLAILALLMILFMTTTGDKQRAKSAHAEVQP

Secondary structure (DSSP, 8-state):
-HHHHHH-S-SS---GGGTT--TTS-HHHHHHHHHHHHHHHHHHHHHHHHHHHHHHHHHHHHHHHHHT-S-HHHHHHHHHHHHHHHHHHHHHHHHHHHHHTTSSS----TTSTT--THHHHHHHHHHHHHHHHHHHHHHHHT--HHHHHHHHHHHHHHHHHHHHHHHHHHHH-TTS---SSS-SSHHHHHHHHHHHHHHHHHHHHHHHHHHHHHHHHHTT--